Protein AF-A0A7S2RKS2-F1 (afdb_monomer_lite)

Secondary structure (DSSP, 8-state):
-PPPPPPPPGGGEEEEETTEEPPGGGTTS-HHHHHHH---TTS-EEEEETT----PPPPPSB-TTT-SBPHHHHHHHHHHHHHH-EEETTEEEEEEEHHHHHHHHHHHH-S---TTSHHHHHHHHHH-TT-SSEE-HHHHHHHHHHHHHH-HHHHHHHHHHTTB-TTS-BHHHHHHHHHHHHHHHHHHHHS-GGGG-

Sequence (197 aa):
MLAAPKRVPPQQVRLVRADKVLGERYNSSTLADVRRAFPQPEEPIWYASLITRTPRKIATILDPETGKLVERAREIFSSWFRCFAVSQPDKVGLFLTRQGAADFIDSCLGDGCLPEDGRVTRYFLDFDDDQDGLLTEENFLELYRRTMTLNPTTVWSNLSAHGYGSDLRSLQDDLDEVMERARDEAHRQALPRWIFT

Radius of gyration: 23.25 Å; chains: 1; bounding box: 60×46×62 Å

pLDDT: mean 80.74, std 18.11, range [34.0, 97.88]

InterPro domains:
  IPR002048 EF-hand domain [PS50222] (115-150)

Organism: NCBI:txid1034831

Structure (mmCIF, N/CA/C/O backbone):
data_AF-A0A7S2RKS2-F1
#
_entry.id   AF-A0A7S2RKS2-F1
#
loop_
_atom_site.group_PDB
_atom_site.id
_atom_site.type_symbol
_atom_site.label_atom_id
_atom_site.label_alt_id
_atom_site.label_comp_id
_atom_site.label_asym_id
_atom_site.label_entity_id
_atom_site.label_seq_id
_atom_site.pdbx_PDB_ins_code
_atom_site.Cartn_x
_atom_site.Cartn_y
_atom_site.Cartn_z
_atom_site.occupancy
_atom_site.B_iso_or_equiv
_atom_site.auth_seq_id
_atom_site.auth_comp_id
_atom_site.auth_asym_id
_atom_site.auth_atom_id
_atom_site.pdbx_PDB_model_num
ATOM 1 N N . MET A 1 1 ? 19.857 -26.349 -32.701 1.00 35.56 1 MET A N 1
ATOM 2 C CA . MET A 1 1 ? 18.674 -25.622 -33.212 1.00 35.56 1 MET A CA 1
ATOM 3 C C . MET A 1 1 ? 18.594 -24.292 -32.480 1.00 35.56 1 MET A C 1
ATOM 5 O O . MET A 1 1 ? 18.414 -24.306 -31.272 1.00 35.56 1 MET A O 1
ATOM 9 N N . LEU A 1 2 ? 18.819 -23.168 -33.166 1.00 34.91 2 LEU A N 1
ATOM 10 C CA . LEU A 1 2 ? 18.670 -21.834 -32.572 1.00 34.91 2 LEU A CA 1
ATOM 11 C C . LEU A 1 2 ? 17.172 -21.517 -32.466 1.00 34.91 2 LEU A C 1
ATOM 13 O O . LEU A 1 2 ? 16.446 -21.663 -33.448 1.00 34.91 2 LEU A O 1
ATOM 17 N N . ALA A 1 3 ? 16.705 -21.147 -31.273 1.00 34.00 3 ALA A N 1
ATOM 18 C CA . ALA A 1 3 ? 15.316 -20.761 -31.055 1.00 34.00 3 ALA A CA 1
ATOM 19 C C . ALA A 1 3 ? 14.960 -19.547 -31.928 1.00 34.00 3 ALA A C 1
ATOM 21 O O . ALA A 1 3 ? 15.747 -18.606 -32.039 1.00 34.00 3 ALA A O 1
ATOM 22 N N . ALA A 1 4 ? 13.779 -19.568 -32.548 1.00 34.03 4 ALA A N 1
ATOM 23 C CA . ALA A 1 4 ? 13.296 -18.443 -33.339 1.00 34.03 4 ALA A CA 1
ATOM 24 C C . ALA A 1 4 ? 13.214 -17.170 -32.468 1.00 34.03 4 ALA A C 1
ATOM 26 O O . ALA A 1 4 ? 12.783 -17.256 -31.311 1.00 34.03 4 ALA A O 1
ATOM 27 N N . PRO A 1 5 ? 13.599 -15.991 -32.990 1.00 41.03 5 PRO A N 1
ATOM 28 C CA . PRO A 1 5 ? 13.523 -14.749 -32.232 1.00 41.03 5 PRO A CA 1
ATOM 29 C C . PRO A 1 5 ? 12.064 -14.462 -31.859 1.00 41.03 5 PRO A C 1
ATOM 31 O O . PRO A 1 5 ? 11.188 -14.389 -32.725 1.00 41.03 5 PRO A O 1
ATOM 34 N N . LYS A 1 6 ? 11.792 -14.318 -30.556 1.00 46.75 6 LYS A N 1
ATOM 35 C CA . LYS A 1 6 ? 10.468 -13.934 -30.049 1.00 46.75 6 LYS A CA 1
ATOM 36 C C . LYS A 1 6 ? 10.094 -12.573 -30.636 1.00 46.75 6 LYS A C 1
ATOM 38 O O . LYS A 1 6 ? 10.780 -11.584 -30.394 1.00 46.75 6 LYS A O 1
ATOM 43 N N . ARG A 1 7 ? 9.001 -12.519 -31.402 1.00 49.09 7 ARG A N 1
ATOM 44 C CA . ARG A 1 7 ? 8.421 -11.252 -31.862 1.00 49.09 7 ARG A CA 1
ATOM 45 C C . ARG A 1 7 ? 7.865 -10.503 -30.654 1.00 49.09 7 ARG A C 1
ATOM 47 O O . ARG A 1 7 ? 6.993 -11.026 -29.966 1.00 49.09 7 ARG A O 1
ATOM 54 N N . VAL A 1 8 ? 8.370 -9.298 -30.417 1.00 50.56 8 VAL A N 1
ATOM 55 C CA . VAL A 1 8 ? 7.861 -8.393 -29.383 1.00 50.56 8 VAL A CA 1
ATOM 56 C C . VAL A 1 8 ? 6.757 -7.525 -30.005 1.00 50.56 8 VAL A C 1
ATOM 58 O O . VAL A 1 8 ? 7.001 -6.910 -31.047 1.00 50.56 8 VAL A O 1
ATOM 61 N N . PRO A 1 9 ? 5.542 -7.491 -29.430 1.00 53.44 9 PRO A N 1
ATOM 62 C CA . PRO A 1 9 ? 4.475 -6.585 -29.839 1.00 53.44 9 PRO A CA 1
ATOM 63 C C . PRO A 1 9 ? 4.946 -5.120 -29.924 1.00 53.44 9 PRO A C 1
ATOM 65 O O . PRO A 1 9 ? 5.636 -4.655 -29.016 1.00 53.44 9 PRO A O 1
ATOM 68 N N . PRO A 1 10 ? 4.548 -4.350 -30.955 1.00 53.88 10 PRO A N 1
ATOM 69 C CA . PRO A 1 10 ? 5.003 -2.968 -31.142 1.00 53.88 10 PRO A CA 1
ATOM 70 C C . PRO A 1 10 ? 4.692 -2.039 -29.961 1.00 53.88 10 PRO A C 1
ATOM 72 O O . PRO A 1 10 ? 5.465 -1.131 -29.673 1.00 53.88 10 PRO A O 1
ATOM 75 N N . GLN A 1 11 ? 3.598 -2.287 -29.229 1.00 54.38 11 GLN A N 1
ATOM 76 C CA . GLN A 1 11 ? 3.240 -1.498 -28.043 1.00 54.38 11 GLN A CA 1
ATOM 77 C C . GLN A 1 11 ? 4.231 -1.680 -26.879 1.00 54.38 11 GLN A C 1
ATOM 79 O O . GLN A 1 11 ? 4.244 -0.865 -25.958 1.00 54.38 11 GLN A O 1
ATOM 84 N N . GLN A 1 12 ? 5.058 -2.729 -26.920 1.00 57.19 12 GLN A N 1
ATOM 85 C CA . GLN A 1 12 ? 5.984 -3.139 -25.859 1.00 57.19 12 GLN A CA 1
ATOM 86 C C . GLN A 1 12 ? 7.436 -2.730 -26.137 1.00 57.19 12 GLN A C 1
ATOM 88 O O . GLN A 1 12 ? 8.339 -3.076 -25.374 1.00 57.19 12 GLN A O 1
ATOM 93 N N . VAL A 1 13 ? 7.666 -1.979 -27.213 1.00 60.59 13 VAL A N 1
ATOM 94 C CA . VAL A 1 13 ? 8.965 -1.397 -27.547 1.00 60.59 13 VAL A CA 1
ATOM 95 C C . VAL A 1 13 ? 8.913 0.097 -27.230 1.00 60.59 13 VAL A C 1
ATOM 97 O O . VAL A 1 13 ? 7.938 0.779 -27.559 1.00 60.59 13 VAL A O 1
ATOM 100 N N . ARG A 1 14 ? 9.947 0.618 -26.567 1.00 66.56 14 ARG A N 1
ATOM 101 C CA . ARG A 1 14 ? 10.212 2.060 -26.511 1.00 66.56 14 ARG A CA 1
ATOM 102 C C . ARG A 1 14 ? 11.627 2.329 -26.984 1.00 66.56 14 ARG A C 1
ATOM 104 O O . ARG A 1 14 ? 12.540 1.528 -26.785 1.00 66.56 14 ARG A O 1
ATOM 111 N N . LEU A 1 15 ? 11.795 3.474 -27.628 1.00 67.62 15 LEU A N 1
ATOM 112 C CA . LEU A 1 15 ? 13.113 3.978 -27.972 1.00 67.62 15 LEU A CA 1
ATOM 113 C C . LEU A 1 15 ? 13.703 4.687 -26.754 1.00 67.62 15 LEU A C 1
ATOM 115 O O . LEU A 1 15 ? 13.021 5.477 -26.103 1.00 67.62 15 LEU A O 1
ATOM 119 N N . VAL A 1 16 ? 14.965 4.402 -26.459 1.00 65.44 16 VAL A N 1
ATOM 120 C CA . VAL A 1 16 ? 15.705 5.003 -25.347 1.00 65.44 16 VAL A CA 1
ATOM 121 C C . VAL A 1 16 ? 16.941 5.685 -25.916 1.00 65.44 16 VAL A C 1
ATOM 123 O O . VAL A 1 16 ? 17.633 5.136 -26.778 1.00 65.44 16 VAL A O 1
ATOM 126 N N . ARG A 1 17 ? 17.209 6.903 -25.447 1.00 67.62 17 ARG A N 1
ATOM 127 C CA . ARG A 1 17 ? 18.411 7.665 -25.788 1.00 67.62 17 ARG A CA 1
ATOM 128 C C . ARG A 1 17 ? 19.066 8.140 -24.499 1.00 67.62 17 ARG A C 1
ATOM 130 O O . ARG A 1 17 ? 18.399 8.801 -23.708 1.00 67.62 17 ARG A O 1
ATOM 137 N N . ALA A 1 18 ? 20.351 7.827 -24.330 1.00 67.62 18 ALA A N 1
ATOM 138 C CA . ALA A 1 18 ? 21.119 8.105 -23.116 1.00 67.62 18 ALA A CA 1
ATOM 139 C C . ALA A 1 18 ? 20.381 7.627 -21.847 1.00 67.62 18 ALA A C 1
ATOM 141 O O . ALA A 1 18 ? 20.341 6.430 -21.572 1.00 67.62 18 ALA A O 1
ATOM 142 N N . ASP A 1 19 ? 19.764 8.550 -21.113 1.00 59.34 19 ASP A N 1
ATOM 143 C CA . ASP A 1 19 ? 19.035 8.351 -19.862 1.00 59.34 19 ASP A CA 1
ATOM 144 C C . ASP A 1 19 ? 17.512 8.575 -19.985 1.00 59.34 19 ASP A C 1
ATOM 146 O O . ASP A 1 19 ? 16.799 8.546 -18.983 1.00 59.34 19 ASP A O 1
ATOM 150 N N . LYS A 1 20 ? 16.990 8.805 -21.197 1.00 62.94 20 LYS A N 1
ATOM 151 C CA . LYS A 1 20 ? 15.591 9.195 -21.421 1.00 62.94 20 LYS A CA 1
ATOM 152 C C . LYS A 1 20 ? 14.848 8.232 -22.333 1.00 62.94 20 LYS A C 1
ATOM 154 O O . LYS A 1 20 ? 15.260 7.946 -23.460 1.00 62.94 20 LYS A O 1
ATOM 159 N N . VAL A 1 21 ? 13.675 7.809 -21.867 1.00 67.94 21 VAL A N 1
ATOM 160 C CA . VAL A 1 21 ? 12.670 7.151 -22.705 1.00 67.94 21 VAL A CA 1
ATOM 161 C C . VAL A 1 21 ? 12.064 8.190 -23.641 1.00 67.94 21 VAL A C 1
ATOM 163 O O . VAL A 1 21 ? 11.571 9.234 -23.211 1.00 67.94 21 VAL A O 1
ATOM 166 N N . LEU A 1 22 ? 12.099 7.915 -24.941 1.00 69.94 22 LEU A N 1
ATOM 167 C CA . LEU A 1 22 ? 11.484 8.774 -25.942 1.00 69.94 22 LEU A CA 1
ATOM 168 C C . LEU A 1 22 ? 9.964 8.558 -25.955 1.00 69.94 22 LEU A C 1
ATOM 170 O O . LEU A 1 22 ? 9.474 7.435 -25.833 1.00 69.94 22 LEU A O 1
ATOM 174 N N . GLY A 1 23 ? 9.210 9.650 -26.113 1.00 64.75 23 GLY A N 1
ATOM 175 C CA . GLY A 1 23 ? 7.744 9.618 -26.113 1.00 64.75 23 GLY A CA 1
ATOM 176 C C . GLY A 1 23 ? 7.142 8.772 -27.243 1.00 64.75 23 GLY A C 1
ATOM 177 O O . GLY A 1 23 ? 7.772 8.538 -28.275 1.00 64.75 23 GLY A O 1
ATOM 178 N N . GLU A 1 24 ? 5.882 8.360 -27.082 1.00 65.62 24 GLU A N 1
ATOM 179 C CA . GLU A 1 24 ? 5.232 7.363 -27.952 1.00 65.62 24 GLU A CA 1
ATOM 180 C C . GLU A 1 24 ? 5.196 7.721 -29.440 1.00 65.62 24 GLU A C 1
ATOM 182 O O . GLU A 1 24 ? 5.258 6.827 -30.284 1.00 65.62 24 GLU A O 1
ATOM 187 N N . ARG A 1 25 ? 5.188 9.019 -29.774 1.00 69.44 25 ARG A N 1
ATOM 188 C CA . ARG A 1 25 ? 5.256 9.522 -31.159 1.00 69.44 25 ARG A CA 1
ATOM 189 C C . ARG A 1 25 ? 6.457 8.986 -31.950 1.00 69.44 25 ARG A C 1
ATOM 191 O O . ARG A 1 25 ? 6.422 8.947 -33.176 1.00 69.44 25 ARG A O 1
ATOM 198 N N . TYR A 1 26 ? 7.518 8.576 -31.255 1.00 66.81 26 TYR A N 1
ATOM 199 C CA . TYR A 1 26 ? 8.725 8.040 -31.875 1.00 66.81 26 TYR A CA 1
ATOM 200 C C . TYR A 1 26 ? 8.655 6.525 -32.122 1.00 66.81 26 TYR A C 1
ATOM 202 O O . TYR A 1 26 ? 9.428 6.026 -32.932 1.00 66.81 26 TYR A O 1
ATOM 210 N N . ASN A 1 27 ? 7.707 5.794 -31.522 1.00 64.00 27 ASN A N 1
ATOM 211 C CA . ASN A 1 27 ? 7.567 4.342 -31.718 1.00 64.00 27 ASN A CA 1
ATOM 212 C C . ASN A 1 27 ? 7.082 3.970 -33.129 1.00 64.00 27 ASN A C 1
ATOM 214 O O . ASN A 1 27 ? 7.348 2.870 -33.604 1.00 64.00 27 ASN A O 1
ATOM 218 N N . SER A 1 28 ? 6.369 4.880 -33.797 1.00 65.44 28 SER A N 1
ATOM 219 C CA . SER A 1 28 ? 5.922 4.746 -35.190 1.00 65.44 28 SER A CA 1
ATOM 220 C C . SER A 1 28 ? 6.858 5.425 -36.195 1.00 65.44 28 SER A C 1
ATOM 222 O O . SER A 1 28 ? 6.574 5.428 -37.390 1.00 65.44 28 SER A O 1
ATOM 224 N N . SER A 1 29 ? 7.938 6.052 -35.723 1.00 68.75 29 SER A N 1
ATOM 225 C CA . SER A 1 29 ? 8.891 6.780 -36.564 1.00 68.75 29 SER A CA 1
ATOM 226 C C . SER A 1 29 ? 10.016 5.857 -37.032 1.00 68.75 29 SER A C 1
ATOM 228 O O . SER A 1 29 ? 10.423 4.943 -36.313 1.00 68.75 29 SER A O 1
ATOM 230 N N . THR A 1 30 ? 10.567 6.095 -38.225 1.00 73.06 30 THR A N 1
ATOM 231 C CA . THR A 1 30 ? 11.758 5.349 -38.657 1.00 73.06 30 THR A CA 1
ATOM 232 C C . THR A 1 30 ? 12.984 5.786 -37.848 1.00 73.06 30 THR A C 1
ATOM 234 O O . THR A 1 30 ? 13.058 6.929 -37.394 1.00 73.06 30 THR A O 1
ATOM 237 N N . LEU A 1 31 ? 14.007 4.929 -37.713 1.00 63.78 31 LEU A N 1
ATOM 238 C CA . LEU A 1 31 ? 15.274 5.319 -37.065 1.00 63.78 31 LEU A CA 1
ATOM 239 C C . LEU A 1 31 ? 15.909 6.559 -37.717 1.00 63.78 31 LEU A C 1
ATOM 241 O O . LEU A 1 31 ? 16.570 7.338 -37.036 1.00 63.78 31 LEU A O 1
ATOM 245 N N . ALA A 1 32 ? 15.698 6.760 -39.020 1.00 66.19 32 ALA A N 1
ATOM 246 C CA . ALA A 1 32 ? 16.166 7.945 -39.729 1.00 66.19 32 ALA A CA 1
ATOM 247 C C . ALA A 1 32 ? 15.428 9.217 -39.282 1.00 66.19 32 ALA A C 1
ATOM 249 O O . ALA A 1 32 ? 16.065 10.254 -39.116 1.00 66.19 32 ALA A O 1
ATOM 250 N N . ASP A 1 33 ? 14.115 9.144 -39.047 1.00 72.88 33 ASP A N 1
ATOM 251 C CA . ASP A 1 33 ? 13.315 10.273 -38.552 1.00 72.88 33 ASP A CA 1
ATOM 252 C C . ASP A 1 33 ? 13.652 10.603 -37.096 1.00 72.88 33 ASP A C 1
ATOM 254 O O . ASP A 1 33 ? 13.792 11.772 -36.737 1.00 72.88 33 ASP A O 1
ATOM 258 N N . VAL A 1 34 ? 13.868 9.573 -36.274 1.00 67.25 34 VAL A N 1
ATOM 259 C CA . VAL A 1 34 ? 14.307 9.732 -34.882 1.00 67.25 34 VAL A CA 1
ATOM 260 C C . VAL A 1 34 ? 15.694 10.386 -34.839 1.00 67.25 34 VAL A C 1
ATOM 262 O O . VAL A 1 34 ? 15.881 11.360 -34.118 1.00 67.25 34 VAL A O 1
ATOM 265 N N . ARG A 1 35 ? 16.650 9.944 -35.671 1.00 69.38 35 ARG A N 1
ATOM 266 C CA . ARG A 1 35 ? 17.975 10.586 -35.798 1.00 69.38 35 ARG A CA 1
ATOM 267 C C . ARG A 1 35 ? 17.891 12.023 -36.317 1.00 69.38 35 ARG A C 1
ATOM 269 O O . ARG A 1 35 ? 18.648 12.872 -35.865 1.00 69.38 35 ARG A O 1
ATOM 276 N N . ARG A 1 36 ? 16.952 12.328 -37.220 1.00 74.25 36 ARG A N 1
ATOM 277 C CA . ARG A 1 36 ? 16.710 13.704 -37.697 1.00 74.25 36 ARG A CA 1
ATOM 278 C C . ARG A 1 36 ? 16.194 14.620 -36.586 1.00 74.25 36 ARG A C 1
ATOM 280 O O . ARG A 1 36 ? 16.589 15.778 -36.529 1.00 74.25 36 ARG A O 1
ATOM 287 N N . ALA A 1 37 ? 15.343 14.102 -35.700 1.00 71.12 37 ALA A N 1
ATOM 288 C CA . ALA A 1 37 ? 14.841 14.837 -34.539 1.00 71.12 37 ALA A CA 1
ATOM 289 C C . ALA A 1 37 ? 15.908 15.046 -33.445 1.00 71.12 37 ALA A C 1
ATOM 291 O O . ALA A 1 37 ? 15.752 15.918 -32.592 1.00 71.12 37 ALA A O 1
ATOM 292 N N . PHE A 1 38 ? 16.989 14.261 -33.478 1.00 70.00 38 PHE A N 1
ATOM 293 C CA . PHE A 1 38 ? 18.055 14.243 -32.480 1.00 70.00 38 PHE A CA 1
ATOM 294 C C . PHE A 1 38 ? 19.439 14.272 -33.158 1.00 70.00 38 PHE A C 1
ATOM 296 O O . PHE A 1 38 ? 20.129 13.256 -33.189 1.00 70.00 38 PHE A O 1
ATOM 303 N N . PRO A 1 39 ? 19.867 15.427 -33.700 1.00 59.94 39 PRO A N 1
ATOM 304 C CA . PRO A 1 39 ? 21.027 15.525 -34.590 1.00 59.94 39 PRO A CA 1
ATOM 305 C C . PRO A 1 39 ? 22.396 15.401 -33.903 1.00 59.94 39 PRO A C 1
ATOM 307 O O . PRO A 1 39 ? 23.407 15.519 -34.585 1.00 59.94 39 PRO A O 1
ATOM 310 N N . GLN A 1 40 ? 22.459 15.187 -32.583 1.00 62.22 40 GLN A N 1
ATOM 311 C CA . GLN A 1 40 ? 23.732 14.970 -31.892 1.00 62.22 40 GLN A CA 1
ATOM 312 C C . GLN A 1 40 ? 24.207 13.525 -32.135 1.00 62.22 40 GLN A C 1
ATOM 314 O O . GLN A 1 40 ? 23.566 12.592 -31.654 1.00 62.22 40 GLN A O 1
ATOM 319 N N . PRO A 1 41 ? 25.297 13.323 -32.896 1.00 54.78 41 PRO A N 1
ATOM 320 C CA . PRO A 1 41 ? 25.658 12.020 -33.457 1.00 54.78 41 PRO A CA 1
ATOM 321 C C . PRO A 1 41 ? 26.348 11.074 -32.466 1.00 54.78 41 PRO A C 1
ATOM 323 O O . PRO A 1 41 ? 26.535 9.904 -32.791 1.00 54.78 41 PRO A O 1
ATOM 326 N N . GLU A 1 42 ? 26.736 11.557 -31.285 1.00 58.06 42 GLU A N 1
ATOM 327 C CA . GLU A 1 42 ? 27.601 10.804 -30.366 1.00 58.06 42 GLU A CA 1
ATOM 328 C C . GLU A 1 42 ? 26.841 9.956 -29.342 1.00 58.06 42 GLU A C 1
ATOM 330 O O . GLU A 1 42 ? 27.428 9.087 -28.704 1.00 58.06 42 GLU A O 1
ATOM 335 N N . GLU A 1 43 ? 25.525 10.143 -29.213 1.00 60.06 43 GLU A N 1
ATOM 336 C CA . GLU A 1 43 ? 24.716 9.342 -28.297 1.00 60.06 43 GLU A CA 1
ATOM 337 C C . GLU A 1 43 ? 24.001 8.209 -29.046 1.00 60.06 43 GLU A C 1
ATOM 339 O O . GLU A 1 43 ? 23.106 8.468 -29.860 1.00 60.06 43 GLU A O 1
ATOM 344 N N . PRO A 1 44 ? 24.350 6.939 -28.784 1.00 63.00 44 PRO A N 1
ATOM 345 C CA . PRO A 1 44 ? 23.681 5.818 -29.422 1.00 63.00 44 PRO A CA 1
ATOM 346 C C . PRO A 1 44 ? 22.196 5.762 -29.023 1.00 63.00 44 PRO A C 1
ATOM 348 O O . PRO A 1 44 ? 21.829 5.917 -27.856 1.00 63.00 44 PRO A O 1
ATOM 351 N N . ILE A 1 45 ? 21.331 5.535 -30.017 1.00 62.09 45 ILE A N 1
ATOM 352 C CA . ILE A 1 45 ? 19.894 5.300 -29.827 1.00 62.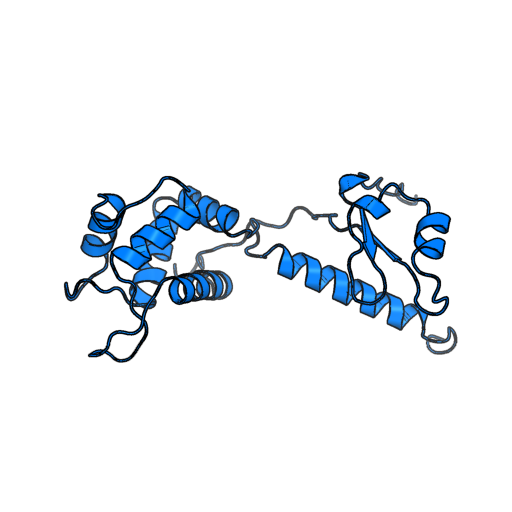09 45 ILE A CA 1
ATOM 353 C C . ILE A 1 45 ? 19.674 3.791 -29.759 1.00 62.09 45 ILE A C 1
ATOM 355 O O . ILE A 1 45 ? 19.992 3.080 -30.717 1.00 62.09 45 ILE A O 1
ATOM 359 N N . TRP A 1 46 ? 19.091 3.318 -28.661 1.00 63.00 46 TRP A N 1
ATOM 360 C CA . TRP A 1 46 ? 18.817 1.903 -28.422 1.00 63.00 46 TRP A CA 1
ATOM 361 C C . TRP A 1 46 ? 17.309 1.645 -28.452 1.00 63.00 46 TRP A C 1
ATOM 363 O O . TRP A 1 46 ? 16.500 2.501 -28.086 1.00 63.00 46 TRP A O 1
ATOM 373 N N . TYR A 1 47 ? 16.912 0.448 -28.881 1.00 55.53 47 TYR A N 1
ATOM 374 C CA . TYR A 1 47 ? 15.558 -0.042 -28.646 1.00 55.53 47 TYR A CA 1
ATOM 375 C C . TYR A 1 47 ? 15.556 -0.812 -27.325 1.00 55.53 47 TYR A C 1
ATOM 377 O O . TYR A 1 47 ? 16.317 -1.763 -27.153 1.00 55.53 47 TYR A O 1
ATOM 385 N N . ALA A 1 48 ? 14.697 -0.418 -26.391 1.00 51.91 48 ALA A N 1
ATOM 386 C CA . ALA A 1 48 ? 14.426 -1.208 -25.203 1.00 51.91 48 ALA A CA 1
ATOM 387 C C . ALA A 1 48 ? 13.074 -1.903 -25.390 1.00 51.91 48 ALA A C 1
ATOM 389 O O . ALA A 1 48 ? 12.042 -1.267 -25.622 1.00 51.91 48 ALA A O 1
ATOM 390 N N . SER A 1 49 ? 13.069 -3.233 -25.302 1.00 51.31 49 SER A N 1
ATOM 391 C CA . SER A 1 49 ? 11.828 -3.977 -25.093 1.00 51.31 49 SER A CA 1
ATOM 392 C C . SER A 1 49 ? 11.410 -3.743 -23.645 1.00 51.31 49 SER A C 1
ATOM 394 O O . SER A 1 49 ? 11.961 -4.377 -22.749 1.00 51.31 49 SER A O 1
ATOM 396 N N . LEU A 1 50 ? 10.463 -2.834 -23.407 1.00 53.38 50 LEU A N 1
ATOM 397 C CA . LEU A 1 50 ? 10.028 -2.492 -22.050 1.00 53.38 50 LEU A CA 1
ATOM 398 C C . LEU A 1 50 ? 9.363 -3.667 -21.332 1.00 53.38 50 LEU A C 1
ATOM 400 O O . LEU A 1 50 ? 9.317 -3.688 -20.109 1.00 53.38 50 LEU A O 1
ATOM 404 N N . ILE A 1 51 ? 8.799 -4.630 -22.064 1.00 49.59 51 ILE A N 1
ATOM 405 C CA . ILE A 1 51 ? 7.942 -5.643 -21.450 1.00 49.59 51 ILE A CA 1
ATOM 406 C C . ILE A 1 51 ? 8.138 -6.989 -22.143 1.00 49.59 51 ILE A C 1
ATOM 408 O O . ILE A 1 51 ? 7.260 -7.492 -22.830 1.00 49.59 51 ILE A O 1
ATOM 412 N N . THR A 1 52 ? 9.263 -7.653 -21.888 1.00 44.84 52 THR A N 1
ATOM 413 C CA . THR A 1 52 ? 9.149 -9.095 -21.645 1.00 44.84 52 THR A CA 1
ATOM 414 C C . THR A 1 52 ? 8.989 -9.248 -20.146 1.00 44.84 52 THR A C 1
ATOM 416 O O . THR A 1 52 ? 9.958 -9.533 -19.445 1.00 44.84 52 THR A O 1
ATOM 419 N N . ARG A 1 53 ? 7.772 -9.021 -19.633 1.00 51.62 53 ARG A N 1
ATOM 420 C CA . ARG A 1 53 ? 7.410 -9.578 -18.331 1.00 51.62 53 ARG A CA 1
ATOM 421 C C . ARG A 1 53 ? 7.524 -11.085 -18.506 1.00 51.62 53 ARG A C 1
ATOM 423 O O . ARG A 1 53 ? 6.608 -11.738 -19.000 1.00 51.62 53 ARG A O 1
ATOM 430 N N . THR A 1 54 ? 8.683 -11.649 -18.171 1.00 57.28 54 THR A N 1
ATOM 431 C CA . THR A 1 54 ? 8.711 -13.029 -17.704 1.00 57.28 54 THR A CA 1
ATOM 432 C C . THR A 1 54 ? 7.584 -13.131 -16.682 1.00 57.28 54 THR A C 1
ATOM 434 O O . THR A 1 54 ? 7.462 -12.210 -15.874 1.00 57.28 54 THR A O 1
ATOM 437 N N . PRO A 1 55 ? 6.716 -14.153 -16.741 1.00 58.09 55 PRO A N 1
ATOM 438 C CA . PRO A 1 55 ? 5.681 -14.328 -15.734 1.00 58.09 55 PRO A CA 1
ATOM 439 C C . PRO A 1 55 ? 6.360 -14.289 -14.365 1.00 58.09 55 PRO A C 1
ATOM 441 O O . PRO A 1 55 ? 7.139 -15.185 -14.033 1.00 58.09 55 PRO A O 1
ATOM 444 N N . ARG A 1 56 ? 6.181 -13.189 -13.630 1.00 67.62 56 ARG A N 1
ATOM 445 C CA . ARG A 1 56 ? 6.819 -13.018 -12.331 1.00 67.62 56 ARG A CA 1
ATOM 446 C C . ARG A 1 56 ? 5.954 -13.744 -11.321 1.00 67.62 56 ARG A C 1
ATOM 448 O O . ARG A 1 56 ? 4.726 -13.697 -11.387 1.00 67.62 56 ARG A O 1
ATOM 455 N N . LYS A 1 57 ? 6.612 -14.474 -10.424 1.00 79.88 57 LYS A N 1
ATOM 456 C CA . LYS A 1 57 ? 5.932 -15.155 -9.327 1.00 79.88 57 LYS A CA 1
ATOM 457 C C . LYS A 1 57 ? 5.176 -14.098 -8.521 1.00 79.88 57 LYS A C 1
ATOM 459 O O . LYS A 1 57 ? 5.739 -13.044 -8.236 1.00 79.88 57 LYS A O 1
ATOM 464 N N . ILE A 1 58 ? 3.922 -14.385 -8.177 1.00 83.94 58 ILE A N 1
ATOM 465 C CA . ILE A 1 58 ? 3.158 -13.537 -7.261 1.00 83.94 58 ILE A CA 1
ATOM 466 C C . ILE A 1 58 ? 3.946 -13.471 -5.951 1.00 83.94 58 ILE A C 1
ATOM 468 O O . ILE A 1 58 ? 4.285 -14.510 -5.375 1.00 83.94 58 ILE A O 1
ATOM 472 N N . ALA A 1 59 ? 4.299 -12.261 -5.534 1.00 88.44 59 ALA A N 1
ATOM 473 C CA . ALA A 1 59 ? 5.041 -12.028 -4.312 1.00 88.44 59 ALA A CA 1
ATOM 474 C C . ALA A 1 59 ? 4.168 -12.355 -3.096 1.00 88.44 59 ALA A C 1
ATOM 476 O O . ALA A 1 59 ? 2.960 -12.123 -3.076 1.00 88.44 59 ALA A O 1
ATOM 477 N N . THR A 1 60 ? 4.793 -12.903 -2.062 1.00 92.81 60 THR A N 1
ATOM 478 C CA . THR A 1 60 ? 4.154 -13.119 -0.766 1.00 92.81 60 THR A CA 1
ATOM 479 C C . THR A 1 60 ? 4.144 -11.802 0.004 1.00 92.81 60 THR A C 1
ATOM 481 O O . THR A 1 60 ? 5.208 -11.254 0.269 1.00 92.81 60 THR A O 1
ATOM 484 N N . ILE A 1 61 ? 2.961 -11.295 0.362 1.00 94.94 61 ILE A N 1
ATOM 485 C CA . ILE A 1 61 ? 2.810 -10.079 1.187 1.00 94.94 61 ILE A CA 1
ATOM 486 C C . ILE A 1 61 ? 3.049 -10.386 2.667 1.00 94.94 61 ILE A C 1
ATOM 488 O O . ILE A 1 61 ? 3.618 -9.570 3.390 1.00 94.94 61 ILE A O 1
ATOM 492 N N . LEU A 1 62 ? 2.622 -11.570 3.108 1.00 96.62 62 LEU A N 1
ATOM 493 C CA . LEU A 1 62 ? 2.878 -12.077 4.447 1.00 96.62 62 LEU A CA 1
ATOM 494 C C . LEU A 1 62 ? 3.979 -13.126 4.394 1.00 96.62 62 LEU A C 1
ATOM 496 O O . LEU A 1 62 ? 3.979 -13.996 3.521 1.00 96.62 62 LEU A O 1
ATOM 500 N N . ASP A 1 63 ? 4.893 -13.035 5.345 1.00 94.94 63 ASP A N 1
ATOM 501 C CA . ASP A 1 63 ? 5.832 -14.094 5.659 1.00 94.94 63 ASP A CA 1
ATOM 502 C C . ASP A 1 63 ? 5.036 -15.325 6.144 1.00 94.94 63 ASP A C 1
ATOM 504 O O . ASP A 1 63 ? 4.260 -15.209 7.100 1.00 94.94 63 ASP A O 1
ATOM 508 N N . PRO A 1 64 ? 5.176 -16.490 5.486 1.00 92.88 64 PRO A N 1
ATOM 509 C CA . PRO A 1 64 ? 4.415 -17.687 5.828 1.00 92.88 64 PRO A CA 1
ATOM 510 C C . PRO A 1 64 ? 4.764 -18.263 7.207 1.00 92.88 64 PRO A C 1
ATOM 512 O O . PRO A 1 64 ? 3.934 -18.964 7.781 1.00 92.88 64 PRO A O 1
ATOM 515 N N . GLU A 1 65 ? 5.956 -17.991 7.740 1.00 94.56 65 GLU A N 1
ATOM 516 C CA . GLU A 1 65 ? 6.392 -18.502 9.043 1.00 94.56 65 GLU A CA 1
ATOM 517 C C . GLU A 1 65 ? 5.910 -17.601 10.178 1.00 94.56 65 GLU A C 1
ATOM 519 O O . GLU A 1 65 ? 5.412 -18.079 11.198 1.00 94.56 65 GLU A O 1
ATOM 524 N N . THR A 1 66 ? 6.043 -16.285 10.002 1.00 94.94 66 THR A N 1
ATOM 525 C CA . THR A 1 66 ? 5.762 -15.318 11.072 1.00 94.94 66 THR A CA 1
ATOM 526 C C . THR A 1 66 ? 4.373 -14.690 10.986 1.00 94.94 66 THR A C 1
ATOM 528 O O . THR A 1 66 ? 3.910 -14.093 11.960 1.00 94.94 66 THR A O 1
ATOM 531 N N . GLY A 1 67 ? 3.705 -14.775 9.832 1.00 94.25 67 GLY A N 1
ATOM 532 C CA . GLY A 1 67 ? 2.431 -14.100 9.567 1.00 94.25 67 GLY A CA 1
ATOM 533 C C . GLY A 1 67 ? 2.530 -12.568 9.558 1.00 94.25 67 GLY A C 1
ATOM 534 O O . GLY A 1 67 ? 1.504 -11.883 9.621 1.00 94.25 67 GLY A O 1
ATOM 535 N N . LYS A 1 68 ? 3.752 -12.020 9.525 1.00 95.62 68 LYS A N 1
ATOM 536 C CA . LYS A 1 68 ? 4.032 -10.580 9.469 1.00 95.62 68 LYS A CA 1
ATOM 537 C C . LYS A 1 68 ? 4.153 -10.117 8.022 1.00 95.62 68 LYS A C 1
ATOM 539 O O . LYS A 1 68 ? 4.420 -10.914 7.129 1.00 95.62 68 LYS A O 1
ATOM 544 N N . LEU A 1 69 ? 3.984 -8.817 7.791 1.00 96.62 69 LEU A N 1
ATOM 545 C CA . LEU A 1 69 ? 4.279 -8.212 6.492 1.00 96.62 69 LEU A CA 1
ATOM 546 C C . LEU A 1 69 ? 5.753 -8.419 6.133 1.00 96.62 69 LEU A C 1
ATOM 548 O O . LEU A 1 69 ? 6.626 -8.140 6.959 1.00 96.62 69 LEU A O 1
ATOM 552 N N . VAL A 1 70 ? 6.016 -8.864 4.903 1.00 96.88 70 VAL A N 1
ATOM 553 C CA . VAL A 1 70 ? 7.377 -8.873 4.353 1.00 96.88 70 VAL A CA 1
ATOM 554 C C . VAL A 1 70 ? 7.891 -7.441 4.214 1.00 96.88 70 VAL A C 1
ATOM 556 O O . VAL A 1 70 ? 7.103 -6.513 4.016 1.00 96.88 70 VAL A O 1
ATOM 559 N N . GLU A 1 71 ? 9.211 -7.264 4.263 1.00 96.25 71 GLU A N 1
ATOM 560 C CA . GLU A 1 71 ? 9.838 -5.935 4.297 1.00 96.25 71 GLU A CA 1
ATOM 561 C C . GLU A 1 71 ? 9.375 -5.035 3.146 1.00 96.25 71 GLU A C 1
ATOM 563 O O . GLU A 1 71 ? 8.925 -3.917 3.370 1.00 96.25 71 GLU A O 1
ATOM 568 N N . ARG A 1 72 ? 9.341 -5.562 1.916 1.00 94.94 72 ARG A N 1
ATOM 569 C CA . ARG A 1 72 ? 8.898 -4.784 0.753 1.00 94.94 72 ARG A CA 1
ATOM 570 C C . ARG A 1 72 ? 7.446 -4.311 0.862 1.00 94.94 72 ARG A C 1
ATOM 572 O O . ARG A 1 72 ? 7.136 -3.192 0.474 1.00 94.94 72 ARG A O 1
ATOM 579 N N . ALA A 1 73 ? 6.545 -5.148 1.376 1.00 96.69 73 ALA A N 1
ATOM 580 C CA . ALA A 1 73 ? 5.150 -4.756 1.563 1.00 96.69 73 ALA A CA 1
ATOM 581 C C . ALA A 1 73 ? 5.026 -3.685 2.655 1.00 96.69 73 ALA A C 1
ATOM 583 O O . ALA A 1 73 ? 4.284 -2.721 2.484 1.00 96.69 73 ALA A O 1
ATOM 584 N N . ARG A 1 74 ? 5.799 -3.825 3.742 1.00 97.62 74 ARG A N 1
ATOM 585 C CA . ARG A 1 74 ? 5.893 -2.822 4.806 1.00 97.62 74 ARG A CA 1
ATOM 586 C C . ARG A 1 74 ? 6.349 -1.478 4.246 1.00 97.62 74 ARG A C 1
ATOM 588 O O . ARG A 1 74 ? 5.645 -0.504 4.450 1.00 97.62 74 ARG A O 1
ATOM 595 N N . GLU A 1 75 ? 7.441 -1.429 3.483 1.00 97.12 75 GLU A N 1
ATOM 596 C CA . GLU A 1 75 ? 7.932 -0.196 2.846 1.00 97.12 75 GLU A CA 1
ATOM 597 C C . GLU A 1 75 ? 6.852 0.509 2.015 1.00 97.12 75 GLU A C 1
ATOM 599 O O . GLU A 1 75 ? 6.674 1.724 2.124 1.00 97.12 75 GLU A O 1
ATOM 604 N N . ILE A 1 76 ? 6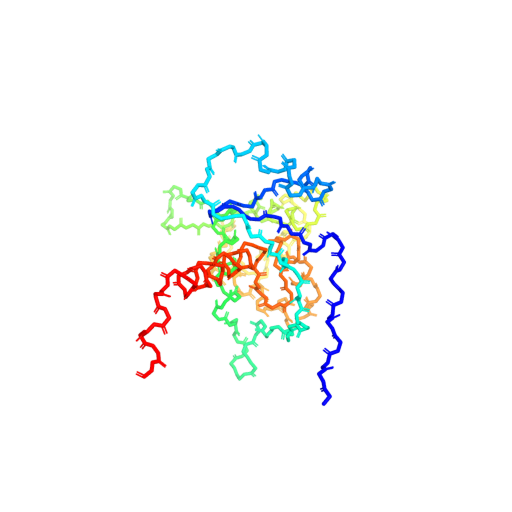.116 -0.255 1.201 1.00 96.81 76 ILE A N 1
ATOM 605 C CA . ILE A 1 76 ? 5.048 0.273 0.346 1.00 96.81 76 ILE A CA 1
ATOM 606 C C . ILE A 1 76 ? 3.931 0.870 1.203 1.00 96.81 76 ILE A C 1
ATOM 608 O O . ILE A 1 76 ? 3.579 2.034 1.025 1.00 96.81 76 ILE A O 1
ATOM 612 N N . PHE A 1 77 ? 3.403 0.114 2.164 1.00 97.81 77 PHE A N 1
ATOM 613 C CA . PHE A 1 77 ? 2.296 0.576 3.004 1.00 97.81 77 PHE A CA 1
ATOM 614 C C . PHE A 1 77 ? 2.712 1.736 3.917 1.00 97.81 77 PHE A C 1
ATOM 616 O O . PHE A 1 77 ? 1.963 2.698 4.059 1.00 97.81 77 PHE A O 1
ATOM 623 N N . SER A 1 78 ? 3.935 1.714 4.446 1.00 97.81 78 SER A N 1
ATOM 624 C CA . SER A 1 78 ? 4.547 2.834 5.164 1.00 97.81 78 SER A CA 1
ATOM 625 C C . SER A 1 78 ? 4.649 4.092 4.300 1.00 97.81 78 SER A C 1
ATOM 627 O O . SER A 1 78 ? 4.397 5.200 4.772 1.00 97.81 78 SER A O 1
ATOM 629 N N . SER A 1 79 ? 5.008 3.947 3.019 1.00 97.00 79 SER A N 1
ATOM 630 C CA . SER A 1 79 ? 5.052 5.080 2.091 1.00 97.00 79 SER A CA 1
ATOM 631 C C . SER A 1 79 ? 3.663 5.679 1.870 1.00 97.00 79 SER A C 1
ATOM 633 O O . SER A 1 79 ? 3.527 6.899 1.901 1.00 97.00 79 SER A O 1
ATOM 635 N N . TRP A 1 80 ? 2.629 4.839 1.747 1.00 96.94 80 TRP A N 1
ATOM 636 C CA . TRP A 1 80 ? 1.248 5.300 1.621 1.00 96.94 80 TRP A CA 1
ATOM 637 C C . TRP A 1 80 ? 0.798 6.022 2.879 1.00 96.94 80 TRP A C 1
ATOM 639 O O . TRP A 1 80 ? 0.302 7.136 2.774 1.00 96.94 80 TRP A O 1
ATOM 649 N N . PHE A 1 81 ? 1.051 5.457 4.063 1.00 97.88 81 PHE A N 1
ATOM 650 C CA . PHE A 1 81 ? 0.732 6.109 5.332 1.00 97.88 81 PHE A CA 1
ATOM 651 C C . PHE A 1 81 ? 1.274 7.543 5.374 1.00 97.88 81 PHE A C 1
ATOM 653 O O . PHE A 1 81 ? 0.531 8.477 5.652 1.00 97.88 81 PHE A O 1
ATOM 660 N N . ARG A 1 82 ? 2.539 7.749 4.994 1.00 97.62 82 ARG A N 1
ATOM 661 C CA . ARG A 1 82 ? 3.174 9.080 4.987 1.00 97.62 82 ARG A CA 1
ATOM 662 C C . ARG A 1 82 ? 2.565 10.063 3.985 1.00 97.62 82 ARG A C 1
ATOM 664 O O . ARG A 1 82 ? 2.740 11.263 4.168 1.00 97.62 82 ARG A O 1
ATOM 671 N N . CYS A 1 83 ? 1.879 9.592 2.943 1.00 97.00 83 CYS A N 1
ATOM 672 C CA . CYS A 1 83 ? 1.183 10.462 1.993 1.00 97.00 83 CYS A CA 1
ATOM 673 C C . CYS A 1 83 ? -0.112 11.056 2.565 1.00 97.00 83 CYS A C 1
ATOM 675 O O . CYS A 1 83 ? -0.500 12.141 2.141 1.00 97.00 83 CYS A O 1
ATOM 677 N N . PHE A 1 84 ? -0.766 10.362 3.501 1.00 97.44 84 PHE A N 1
ATOM 678 C CA . PHE A 1 84 ? -2.084 10.745 4.030 1.00 97.44 84 PHE A CA 1
ATOM 679 C C . PHE A 1 84 ? -2.062 11.118 5.517 1.00 97.44 84 PHE A C 1
ATOM 681 O O . PHE A 1 84 ? -2.989 11.755 6.017 1.00 97.44 84 PHE A O 1
ATOM 688 N N . ALA A 1 85 ? -1.012 10.730 6.239 1.00 97.31 85 ALA A N 1
ATOM 689 C CA . ALA A 1 85 ? -0.821 11.081 7.633 1.00 97.31 85 ALA A CA 1
ATOM 690 C C . ALA A 1 85 ? -0.333 12.526 7.781 1.00 97.31 85 ALA A C 1
ATOM 692 O O . ALA A 1 85 ? 0.434 13.048 6.971 1.00 97.31 85 ALA A O 1
ATOM 693 N N . VAL A 1 86 ? -0.755 13.165 8.867 1.00 96.94 86 VAL A N 1
ATOM 694 C CA . VAL A 1 86 ? -0.443 14.559 9.181 1.00 96.94 86 VAL A CA 1
ATOM 695 C C . VAL A 1 86 ? 0.209 14.663 10.553 1.00 96.94 86 VAL A C 1
ATOM 697 O O . VAL A 1 86 ? -0.025 13.841 11.439 1.00 96.94 86 VAL A O 1
ATOM 700 N N . SER A 1 87 ? 1.041 15.686 10.740 1.00 96.62 87 SER A N 1
ATOM 701 C CA . SER A 1 87 ? 1.566 16.017 12.064 1.00 96.62 87 SER A CA 1
ATOM 702 C C . SER A 1 87 ? 0.488 16.716 12.891 1.00 96.62 87 SER A C 1
ATOM 704 O O . SER A 1 87 ? -0.256 17.547 12.368 1.00 96.62 87 SER A O 1
ATOM 706 N N . GLN A 1 88 ? 0.406 16.375 14.177 1.00 93.69 88 GLN A N 1
ATOM 707 C CA . GLN A 1 88 ? -0.522 16.993 15.120 1.00 93.69 88 GLN A CA 1
ATOM 708 C C . GLN A 1 88 ? 0.232 17.979 16.022 1.00 93.69 88 GLN A C 1
ATOM 710 O O . GLN A 1 88 ? 1.324 17.643 16.479 1.00 93.69 88 GLN A O 1
ATOM 715 N N . PRO A 1 89 ? -0.323 19.167 16.327 1.00 91.75 89 PRO A N 1
ATOM 716 C CA . PRO A 1 89 ? 0.361 20.171 17.150 1.00 91.75 89 PRO A CA 1
ATOM 717 C C . PRO A 1 89 ? 0.798 19.649 18.524 1.00 91.75 89 PRO A C 1
ATOM 719 O O . PRO A 1 89 ? 1.868 20.005 19.011 1.00 91.75 89 PRO A O 1
ATOM 722 N N . ASP A 1 90 ? -0.016 18.772 19.113 1.00 92.31 90 ASP A N 1
ATOM 723 C CA . ASP A 1 90 ? 0.150 18.294 20.487 1.00 92.31 90 ASP A CA 1
ATOM 724 C C . ASP A 1 90 ? 0.781 16.894 20.575 1.00 92.31 90 ASP A C 1
ATOM 726 O O . ASP A 1 90 ? 0.925 16.349 21.672 1.00 92.31 90 ASP A O 1
ATOM 730 N N . LYS A 1 91 ? 1.151 16.279 19.439 1.00 91.19 91 LYS A N 1
ATOM 731 C CA . LYS A 1 91 ? 1.707 14.916 19.400 1.00 91.19 91 LYS A CA 1
ATOM 732 C C . LYS A 1 91 ? 2.922 14.821 18.488 1.00 91.19 91 LYS A C 1
ATOM 734 O O . LYS A 1 91 ? 2.942 15.328 17.372 1.00 91.19 91 LYS A O 1
ATOM 739 N N . VAL A 1 92 ? 3.942 14.106 18.955 1.00 93.06 92 VAL A N 1
ATOM 740 C CA . VAL A 1 92 ? 5.152 13.843 18.171 1.00 93.06 92 VAL A CA 1
ATOM 741 C C . VAL A 1 92 ? 4.888 12.686 17.215 1.00 93.06 92 VAL A C 1
ATOM 743 O O . VAL A 1 92 ? 4.555 11.591 17.657 1.00 93.06 92 VAL A O 1
ATOM 746 N N . GLY A 1 93 ? 5.077 12.922 15.919 1.00 93.38 93 GLY A N 1
ATOM 747 C CA . GLY A 1 93 ? 4.931 11.905 14.879 1.00 93.38 93 GLY A CA 1
ATOM 748 C C . GLY A 1 93 ? 3.945 12.300 13.784 1.00 93.38 93 GLY A C 1
ATOM 749 O O . GLY A 1 93 ? 3.488 13.444 13.708 1.00 93.38 93 GLY A O 1
ATOM 750 N N . LEU A 1 94 ? 3.661 11.333 12.915 1.00 96.56 94 LEU A N 1
ATOM 751 C CA . LEU A 1 94 ? 2.634 11.417 11.885 1.00 96.56 94 LEU A CA 1
ATOM 752 C C . LEU A 1 94 ? 1.464 10.533 12.294 1.00 96.56 94 LEU A C 1
ATOM 754 O O . LEU A 1 94 ? 1.667 9.406 12.741 1.00 96.56 94 LEU A O 1
ATOM 758 N N . PHE A 1 95 ? 0.258 11.048 12.104 1.00 97.19 95 PHE A N 1
ATOM 759 C CA . PHE A 1 95 ? -0.971 10.375 12.480 1.00 97.19 95 PHE A CA 1
ATOM 760 C C . PHE A 1 95 ? -1.968 10.428 11.333 1.00 97.19 95 PHE A C 1
ATOM 762 O O . PHE A 1 95 ? -2.164 11.474 10.707 1.00 97.19 95 PHE A O 1
ATOM 769 N N . LEU A 1 96 ? -2.619 9.304 11.066 1.00 97.38 96 LEU A N 1
ATOM 770 C CA . LEU A 1 96 ? -3.698 9.233 10.098 1.00 97.38 96 LEU A CA 1
ATOM 771 C C . LEU A 1 96 ? -5.005 9.624 10.790 1.00 97.38 96 LEU A C 1
ATOM 773 O O . LEU A 1 96 ? -5.467 8.951 11.707 1.00 97.38 96 LEU A O 1
ATOM 777 N N . THR A 1 97 ? -5.589 10.737 10.355 1.00 97.31 97 THR A N 1
ATOM 778 C CA . THR A 1 97 ? -6.899 11.204 10.823 1.00 97.31 97 THR A CA 1
ATOM 779 C C . THR A 1 97 ? -8.018 10.519 10.041 1.00 97.31 97 THR A C 1
ATOM 781 O O . THR A 1 97 ? -7.779 9.913 8.995 1.00 97.31 97 THR A O 1
ATOM 784 N N . ARG A 1 98 ? -9.271 10.665 10.490 1.00 97.44 98 ARG A N 1
ATOM 785 C CA . ARG A 1 98 ? -10.442 10.201 9.719 1.00 97.44 98 ARG A CA 1
ATOM 786 C C . ARG A 1 98 ? -10.488 10.774 8.302 1.00 97.44 98 ARG A C 1
ATOM 788 O O . ARG A 1 98 ? -10.830 10.049 7.376 1.00 97.44 98 ARG A O 1
ATOM 795 N N . GLN A 1 99 ? -10.101 12.041 8.136 1.00 97.88 99 GLN A N 1
ATOM 796 C CA . GLN A 1 99 ? -9.997 12.660 6.815 1.00 97.88 99 GLN A CA 1
ATOM 797 C C . GLN A 1 99 ? -8.905 11.996 5.975 1.00 97.88 99 GLN A C 1
ATOM 799 O O . GLN A 1 99 ? -9.189 11.558 4.869 1.00 97.88 99 GLN A O 1
ATOM 804 N N . GLY A 1 100 ? -7.695 11.827 6.519 1.00 97.44 100 GLY A N 1
ATOM 805 C CA . GLY A 1 100 ? -6.608 11.165 5.790 1.00 97.44 100 GLY A CA 1
ATOM 806 C C . GLY A 1 100 ? -6.942 9.716 5.413 1.00 97.44 100 GLY A C 1
ATOM 807 O O . GLY A 1 100 ? -6.589 9.255 4.332 1.00 97.44 100 GLY A O 1
ATOM 808 N N . ALA A 1 101 ? -7.675 8.997 6.267 1.00 97.19 101 ALA A N 1
ATOM 809 C CA . ALA A 1 101 ? -8.162 7.657 5.955 1.00 97.19 101 ALA A CA 1
ATOM 810 C C . ALA A 1 101 ? -9.216 7.656 4.834 1.00 97.19 101 ALA A C 1
ATOM 812 O O . ALA A 1 101 ? -9.185 6.768 3.983 1.00 97.19 101 ALA A O 1
ATOM 813 N N . ALA A 1 102 ? -10.125 8.635 4.810 1.00 97.62 102 ALA A N 1
ATOM 814 C CA . ALA A 1 102 ? -11.086 8.800 3.721 1.00 97.62 102 ALA A CA 1
ATOM 815 C C . ALA A 1 102 ? -10.375 9.104 2.394 1.00 97.62 102 ALA A C 1
ATOM 817 O O . ALA A 1 102 ? -10.625 8.420 1.405 1.00 97.62 102 ALA A O 1
ATOM 818 N N . ASP A 1 103 ? -9.418 10.037 2.406 1.00 97.81 103 ASP A N 1
ATOM 819 C CA . ASP A 1 103 ? -8.604 10.394 1.239 1.00 97.81 103 ASP A CA 1
ATOM 820 C C . ASP A 1 103 ? -7.814 9.182 0.721 1.00 97.81 103 ASP A C 1
ATOM 822 O O . ASP A 1 103 ? -7.710 8.953 -0.485 1.00 97.81 103 ASP A O 1
ATOM 826 N N . PHE A 1 104 ? -7.292 8.357 1.633 1.00 96.75 104 PHE A N 1
ATOM 827 C CA . PHE A 1 104 ? -6.622 7.113 1.275 1.00 96.75 104 PHE A CA 1
ATOM 828 C C . PHE A 1 104 ? -7.570 6.119 0.592 1.00 96.75 104 PHE A C 1
ATOM 830 O O . PHE A 1 104 ? -7.244 5.586 -0.472 1.00 96.75 104 PHE A O 1
ATOM 837 N N . ILE A 1 105 ? -8.743 5.868 1.179 1.00 95.44 105 ILE A N 1
ATOM 838 C CA . ILE A 1 105 ? -9.742 4.952 0.610 1.00 95.44 105 ILE A CA 1
ATOM 839 C C . ILE A 1 105 ? -10.200 5.453 -0.762 1.00 95.44 105 ILE A C 1
ATOM 841 O O . ILE A 1 105 ? -10.285 4.661 -1.704 1.00 95.44 105 ILE A O 1
ATOM 845 N N . ASP A 1 106 ? -10.428 6.759 -0.897 1.00 95.94 106 ASP A N 1
ATOM 846 C CA . ASP A 1 106 ? -10.778 7.380 -2.169 1.00 95.94 106 ASP A CA 1
ATOM 847 C C . ASP A 1 106 ? -9.653 7.231 -3.201 1.00 95.94 106 ASP A C 1
ATOM 849 O O . ASP A 1 106 ? -9.916 6.890 -4.350 1.00 95.94 106 ASP A O 1
ATOM 853 N N . SER A 1 107 ? -8.383 7.340 -2.798 1.00 94.69 107 SER A N 1
ATOM 854 C CA . SER A 1 107 ? -7.254 7.102 -3.709 1.00 94.69 107 SER A CA 1
ATOM 855 C C . SER A 1 107 ? -7.189 5.666 -4.254 1.00 94.69 107 SER A C 1
ATOM 857 O O . SER A 1 107 ? -6.659 5.443 -5.343 1.00 94.69 107 SER A O 1
ATOM 859 N N . CYS A 1 108 ? -7.763 4.695 -3.533 1.00 93.50 108 CYS A N 1
ATOM 860 C CA . CYS A 1 108 ? -7.842 3.299 -3.962 1.00 93.50 108 CYS A CA 1
ATOM 861 C C . CYS A 1 108 ? -9.073 3.005 -4.836 1.00 93.50 108 CYS A C 1
ATOM 863 O O . CYS A 1 108 ? -8.997 2.149 -5.720 1.00 93.50 108 CYS A O 1
ATOM 865 N N . LEU A 1 109 ? -10.214 3.648 -4.558 1.00 92.00 109 LEU A N 1
ATOM 866 C CA . LEU A 1 109 ? -11.523 3.271 -5.113 1.00 92.00 109 LEU A CA 1
ATOM 867 C C . LEU A 1 109 ? -12.136 4.321 -6.049 1.00 92.00 109 LEU A C 1
ATOM 869 O O . LEU A 1 109 ? -12.921 3.958 -6.924 1.00 92.00 109 LEU A O 1
ATOM 873 N N . GLY A 1 110 ? -11.775 5.593 -5.887 1.00 92.81 110 GLY A N 1
ATOM 874 C CA . GLY A 1 110 ? -12.284 6.727 -6.658 1.00 92.81 110 GLY A CA 1
ATOM 875 C C . GLY A 1 110 ? -13.791 6.939 -6.512 1.00 92.81 110 GLY A C 1
ATOM 876 O O . GLY A 1 110 ? -14.454 7.259 -7.500 1.00 92.81 110 GLY A O 1
ATOM 877 N N . ASP A 1 111 ? -14.345 6.691 -5.322 1.00 94.12 111 ASP A N 1
ATOM 878 C CA . ASP A 1 111 ? -15.791 6.688 -5.065 1.00 94.12 111 ASP A CA 1
ATOM 879 C C . ASP A 1 111 ? -16.298 7.848 -4.193 1.00 94.12 111 ASP A C 1
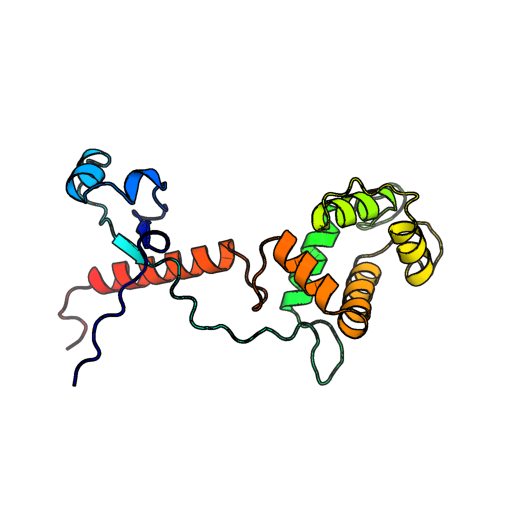ATOM 881 O O . ASP A 1 111 ? -17.479 7.884 -3.845 1.00 94.12 111 ASP A O 1
ATOM 885 N N . GLY A 1 112 ? -15.443 8.830 -3.899 1.00 93.94 112 GLY A N 1
ATOM 886 C CA . GLY A 1 112 ? -15.775 10.008 -3.104 1.00 93.94 112 GLY A CA 1
ATOM 887 C C . GLY A 1 112 ? -15.954 9.685 -1.623 1.00 93.94 112 GLY A C 1
ATOM 888 O O . GLY A 1 112 ? -16.909 10.157 -1.005 1.00 93.94 112 GLY A O 1
ATOM 889 N N . CYS A 1 113 ? -15.075 8.849 -1.061 1.00 95.62 113 CYS A N 1
ATOM 890 C CA . CYS A 1 113 ? -15.150 8.439 0.341 1.00 95.62 113 CYS A CA 1
ATOM 891 C C . CYS A 1 113 ? -15.072 9.649 1.293 1.00 95.62 113 CYS A C 1
ATOM 893 O O . CYS A 1 113 ? -14.233 10.532 1.131 1.00 95.62 113 CYS A O 1
ATOM 895 N N . LEU A 1 114 ? -15.950 9.677 2.302 1.00 97.12 114 LEU A N 1
ATOM 896 C CA . LEU A 1 114 ? -16.038 10.751 3.298 1.00 97.12 114 LEU A CA 1
ATOM 897 C C . LEU A 1 114 ? -15.562 10.276 4.687 1.00 97.12 114 LEU A C 1
ATOM 899 O O . LEU A 1 114 ? -15.621 9.079 4.974 1.00 97.12 114 LEU A O 1
ATOM 903 N N . PRO A 1 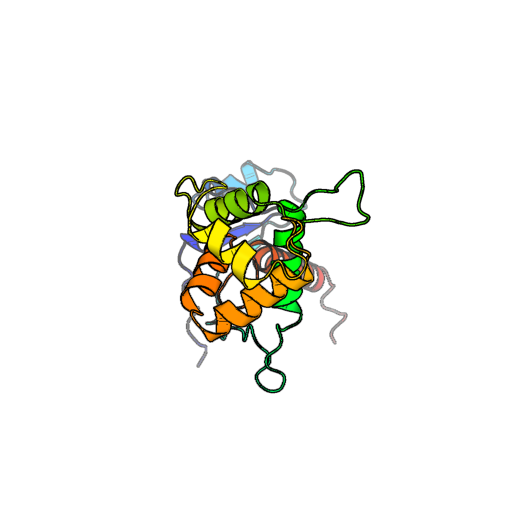115 ? -15.145 11.182 5.592 1.00 96.94 115 PRO A N 1
ATOM 904 C CA . PRO A 1 115 ? -14.677 10.823 6.942 1.00 96.94 115 PRO A CA 1
ATOM 905 C C . PRO A 1 115 ? -15.709 10.083 7.809 1.00 96.94 115 PRO A C 1
ATOM 907 O O . PRO A 1 115 ? -15.349 9.331 8.720 1.00 96.94 115 PRO A O 1
ATOM 910 N N . GLU A 1 116 ? -16.997 10.299 7.546 1.00 96.62 116 GLU A N 1
ATOM 911 C CA . GLU A 1 116 ? -18.124 9.668 8.240 1.00 96.62 116 GLU A CA 1
ATOM 912 C C . GLU A 1 116 ? -18.538 8.328 7.613 1.00 96.62 116 GLU A C 1
ATOM 914 O O . GLU A 1 116 ? -19.442 7.662 8.122 1.00 96.62 116 GLU A O 1
ATOM 919 N N . ASP A 1 117 ? -17.890 7.909 6.521 1.00 96.94 117 ASP A N 1
ATOM 920 C CA . ASP A 1 117 ? -18.180 6.651 5.839 1.00 96.94 117 ASP A CA 1
ATOM 921 C C . ASP A 1 117 ? -18.046 5.461 6.807 1.00 96.94 117 ASP A C 1
ATOM 923 O O . ASP A 1 117 ? -17.167 5.412 7.677 1.00 96.94 117 ASP A O 1
ATOM 927 N N . GLY A 1 118 ? -18.926 4.468 6.659 1.00 96.12 118 GLY A N 1
ATOM 928 C CA . GLY A 1 118 ? -18.913 3.261 7.483 1.00 96.12 118 GLY A CA 1
ATOM 929 C C . GLY A 1 118 ? -17.590 2.493 7.400 1.00 96.12 118 GLY A C 1
ATOM 930 O O . GLY A 1 118 ? -17.194 1.862 8.378 1.00 96.12 118 GLY A O 1
ATOM 931 N N . ARG A 1 119 ? -16.876 2.586 6.270 1.00 93.88 119 ARG A N 1
ATOM 932 C CA . ARG A 1 119 ? -15.538 2.009 6.068 1.00 93.88 119 ARG A CA 1
ATOM 933 C C . ARG A 1 119 ? -14.500 2.683 6.961 1.00 93.88 119 ARG A C 1
ATOM 935 O O . ARG A 1 119 ? -13.776 1.985 7.665 1.00 93.88 119 ARG A O 1
ATOM 942 N N . VAL A 1 120 ? -14.478 4.018 6.983 1.00 96.31 120 VAL A N 1
ATOM 943 C CA . VAL A 1 120 ? -13.585 4.811 7.846 1.00 96.31 120 VAL A CA 1
ATOM 944 C C . VAL A 1 120 ? -13.942 4.578 9.307 1.00 96.31 120 VAL A C 1
ATOM 946 O O . VAL A 1 120 ? -13.081 4.262 10.120 1.00 96.31 120 VAL A O 1
ATOM 949 N N . THR A 1 121 ? -15.227 4.652 9.647 1.00 96.06 121 THR A N 1
ATOM 950 C CA . THR A 1 121 ? -15.685 4.451 11.024 1.00 96.06 121 THR A CA 1
ATOM 951 C C . THR A 1 121 ? -15.304 3.072 11.548 1.00 96.06 121 THR A C 1
ATOM 953 O O . THR A 1 121 ? -14.768 2.971 12.648 1.00 96.06 121 THR A O 1
ATOM 956 N N . ARG A 1 122 ? -15.522 2.015 10.759 1.00 94.19 122 ARG A N 1
ATOM 957 C CA . ARG A 1 122 ? -15.105 0.660 11.129 1.00 94.19 122 ARG A CA 1
ATOM 958 C C . ARG A 1 122 ? -13.592 0.549 11.270 1.00 94.19 122 ARG A C 1
ATOM 960 O O . ARG A 1 122 ? -13.126 -0.121 12.181 1.00 94.19 122 ARG A O 1
ATOM 967 N N . TYR A 1 123 ? -12.843 1.223 10.402 1.00 92.81 123 TYR A N 1
ATOM 968 C CA . TYR A 1 123 ? -11.392 1.211 10.476 1.00 92.81 123 TYR A CA 1
ATOM 969 C C . TYR A 1 123 ? -10.884 1.788 11.808 1.00 92.81 123 TYR A C 1
ATOM 971 O O . TYR A 1 123 ? -10.112 1.127 12.495 1.00 92.81 123 TYR A O 1
ATOM 979 N N . PHE A 1 124 ? -11.379 2.950 12.234 1.00 96.44 124 PHE A N 1
ATOM 980 C CA . PHE A 1 124 ? -10.999 3.504 13.539 1.00 96.44 124 PHE A CA 1
ATOM 981 C C . PHE A 1 124 ? -11.485 2.616 14.692 1.00 96.44 124 PHE A C 1
ATOM 983 O O . PHE A 1 124 ? -10.713 2.321 15.588 1.00 96.44 124 PHE A O 1
ATOM 990 N N . LEU A 1 125 ? -12.710 2.085 14.644 1.00 95.62 125 LEU A N 1
ATOM 991 C CA . LEU A 1 125 ? -13.205 1.190 15.702 1.00 95.62 125 LEU A CA 1
ATOM 992 C C . LEU A 1 125 ? -12.342 -0.064 15.913 1.00 95.62 125 LEU A C 1
ATOM 994 O O . LEU A 1 125 ? -12.248 -0.549 17.037 1.00 95.62 125 LEU A O 1
ATOM 998 N N . ASP A 1 126 ? -11.755 -0.600 14.843 1.00 94.94 126 ASP A N 1
ATOM 999 C CA . ASP A 1 126 ? -11.013 -1.860 14.887 1.00 94.94 126 ASP A CA 1
ATOM 1000 C C . ASP A 1 126 ? -9.518 -1.684 15.239 1.00 94.94 126 ASP A C 1
ATOM 1002 O O . ASP A 1 126 ? -8.872 -2.686 15.563 1.00 94.94 126 ASP A O 1
ATOM 1006 N N . PHE A 1 127 ? -8.957 -0.467 15.131 1.00 94.69 127 PHE A N 1
ATOM 1007 C CA . PHE A 1 127 ? -7.503 -0.226 15.221 1.00 94.69 127 PHE A CA 1
ATOM 1008 C C . PHE A 1 127 ? -7.073 1.036 16.004 1.00 94.69 127 PHE A C 1
ATOM 1010 O O . PHE A 1 127 ? -5.875 1.191 16.229 1.00 94.69 127 PHE A O 1
ATOM 1017 N N . ASP A 1 128 ? -7.992 1.923 16.398 1.00 94.56 128 ASP A N 1
ATOM 1018 C CA . ASP A 1 128 ? -7.741 3.084 17.275 1.00 94.56 128 ASP A CA 1
ATOM 1019 C C . ASP A 1 128 ? -7.868 2.641 18.743 1.00 94.56 128 ASP A C 1
ATOM 1021 O O . ASP A 1 128 ? -8.929 2.751 19.365 1.00 94.56 128 ASP A O 1
ATOM 1025 N N . ASP A 1 129 ? -6.803 2.023 19.262 1.00 89.56 129 ASP A N 1
ATOM 1026 C CA . ASP A 1 129 ? -6.812 1.355 20.570 1.00 89.56 129 ASP A CA 1
ATOM 1027 C C . ASP A 1 129 ? -7.009 2.331 21.746 1.00 89.56 129 ASP A C 1
ATOM 1029 O O . ASP A 1 129 ? -7.621 1.962 22.754 1.00 89.56 129 ASP A O 1
ATOM 1033 N N . ASP A 1 130 ? -6.499 3.562 21.644 1.00 92.69 130 ASP A N 1
ATOM 1034 C CA . ASP A 1 130 ? -6.629 4.603 22.670 1.00 92.69 130 ASP A CA 1
ATOM 1035 C C . ASP A 1 130 ? -7.807 5.562 22.426 1.00 92.69 130 ASP A C 1
ATOM 1037 O O . ASP A 1 130 ? -8.098 6.401 23.284 1.00 92.69 130 ASP A O 1
ATOM 1041 N N . GLN A 1 131 ? -8.548 5.360 21.331 1.00 93.44 131 GLN A N 1
ATOM 1042 C CA . GLN A 1 131 ? -9.763 6.092 20.962 1.00 93.44 131 GLN A CA 1
ATOM 1043 C C . GLN A 1 131 ? -9.538 7.602 20.861 1.00 93.44 131 GLN A C 1
ATOM 1045 O O . GLN A 1 131 ? -10.422 8.406 21.184 1.00 93.44 131 GLN A O 1
ATOM 1050 N N . ASP A 1 132 ? -8.346 7.996 20.427 1.00 94.31 132 ASP A N 1
ATOM 1051 C CA . ASP A 1 132 ? -7.954 9.393 20.296 1.00 94.31 132 ASP A CA 1
ATOM 1052 C C . ASP A 1 132 ? -8.344 9.989 18.926 1.00 94.31 132 ASP A C 1
ATOM 1054 O O . ASP A 1 132 ? -8.173 11.191 18.693 1.00 94.31 132 ASP A O 1
ATOM 1058 N N . GLY A 1 133 ? -8.914 9.167 18.037 1.00 95.00 133 GLY A N 1
ATOM 1059 C CA . GLY A 1 133 ? -9.307 9.537 16.684 1.00 95.00 133 GLY A CA 1
ATOM 1060 C C . GLY A 1 133 ? -8.137 9.617 15.705 1.00 95.00 133 GLY A C 1
ATOM 1061 O O . GLY A 1 133 ? -8.294 10.219 14.633 1.00 95.00 133 GLY A O 1
ATOM 1062 N N . LEU A 1 134 ? -6.985 9.044 16.049 1.00 96.50 134 LEU A N 1
ATOM 1063 C CA . LEU A 1 134 ? -5.740 9.067 15.297 1.00 96.50 134 LEU A CA 1
ATOM 1064 C C . LEU A 1 134 ? -5.153 7.655 15.198 1.00 96.50 134 LEU A C 1
ATOM 1066 O O . LEU A 1 134 ? -5.080 6.909 16.159 1.00 96.50 134 LEU A O 1
ATOM 1070 N N . LEU A 1 135 ? -4.668 7.292 14.015 1.00 97.06 135 LEU A N 1
ATOM 1071 C CA . LEU A 1 135 ? -3.991 6.010 13.814 1.00 97.06 135 LEU A CA 1
ATOM 1072 C C . LEU A 1 135 ? -2.500 6.222 13.572 1.00 97.06 135 LEU A C 1
ATOM 1074 O O . LEU A 1 135 ? -2.104 7.113 12.811 1.00 97.06 135 LEU A O 1
ATOM 1078 N N . THR A 1 136 ? -1.671 5.382 14.185 1.00 97.12 136 THR A N 1
ATOM 1079 C CA . THR A 1 136 ? -0.228 5.353 13.934 1.00 97.12 136 THR A CA 1
ATOM 1080 C C . THR A 1 136 ? 0.112 4.548 12.679 1.00 97.12 136 THR A C 1
ATOM 1082 O O . THR A 1 136 ? -0.731 3.854 12.095 1.00 97.12 136 THR A O 1
ATOM 1085 N N . GLU A 1 137 ? 1.380 4.611 12.261 1.00 97.19 137 GLU A N 1
ATOM 1086 C CA . GLU A 1 137 ? 1.893 3.790 11.160 1.00 97.19 137 GLU A CA 1
ATOM 1087 C C . GLU A 1 137 ? 1.730 2.294 11.481 1.00 97.19 137 GLU A C 1
ATOM 1089 O O . GLU A 1 137 ? 1.332 1.508 10.623 1.00 97.19 137 GLU A O 1
ATOM 1094 N N . GLU A 1 138 ? 1.952 1.892 12.734 1.00 96.75 138 GLU A N 1
ATOM 1095 C CA . GLU A 1 138 ? 1.765 0.516 13.192 1.00 96.75 138 GLU A CA 1
ATOM 1096 C C . GLU A 1 138 ? 0.310 0.058 13.068 1.00 96.75 138 GLU A C 1
ATOM 1098 O O . GLU A 1 138 ? 0.076 -1.051 12.579 1.00 96.75 138 GLU A O 1
ATOM 1103 N N . ASN A 1 139 ? -0.665 0.901 13.432 1.00 96.44 139 ASN A N 1
ATOM 1104 C CA . ASN A 1 139 ? -2.082 0.572 13.248 1.00 96.44 139 ASN A CA 1
ATOM 1105 C C . ASN A 1 139 ? -2.417 0.381 11.758 1.00 96.44 139 ASN A C 1
ATOM 1107 O O . ASN A 1 139 ? -3.164 -0.529 11.388 1.00 96.44 139 ASN A O 1
ATOM 1111 N N . PHE A 1 140 ? -1.834 1.203 10.879 1.00 96.88 140 PHE A N 1
ATOM 1112 C CA . PHE A 1 140 ? -2.012 1.098 9.429 1.00 96.88 140 PHE A CA 1
ATOM 1113 C C . PHE A 1 140 ? -1.392 -0.169 8.831 1.00 96.88 140 PHE A C 1
ATOM 1115 O O . PHE A 1 140 ? -2.011 -0.858 8.015 1.00 96.88 140 PHE A O 1
ATOM 1122 N N . LEU A 1 141 ? -0.192 -0.537 9.271 1.00 97.25 141 LEU A N 1
ATOM 1123 C CA . LEU A 1 141 ? 0.447 -1.787 8.864 1.00 97.25 141 LEU A CA 1
ATOM 1124 C C . LEU A 1 141 ? -0.334 -3.012 9.368 1.00 97.25 141 LEU A C 1
ATOM 1126 O O . LEU A 1 141 ? -0.490 -3.996 8.638 1.00 97.25 141 LEU A O 1
ATOM 1130 N N . GLU A 1 142 ? -0.868 -2.952 10.587 1.00 96.38 142 GLU A N 1
ATOM 1131 C CA . GLU A 1 142 ? -1.680 -4.023 11.167 1.00 96.38 142 GLU A CA 1
ATOM 1132 C C . GLU A 1 142 ? -3.011 -4.206 10.423 1.00 96.38 142 GLU A C 1
ATOM 1134 O O . GLU A 1 142 ? -3.413 -5.347 10.167 1.00 96.38 142 GLU A O 1
ATOM 1139 N N . LEU A 1 143 ? -3.644 -3.116 9.964 1.00 95.31 143 LEU A N 1
ATOM 1140 C CA . LEU A 1 143 ? -4.794 -3.178 9.054 1.00 95.31 143 LEU A CA 1
ATOM 1141 C C . LEU A 1 143 ? -4.470 -4.016 7.820 1.00 95.31 143 LEU A C 1
ATOM 1143 O O . LEU A 1 143 ? -5.228 -4.926 7.472 1.00 95.31 143 LEU A O 1
ATOM 1147 N N . TYR A 1 144 ? -3.354 -3.727 7.154 1.00 96.00 144 TYR A N 1
ATOM 1148 C CA . TYR A 1 144 ? -2.966 -4.439 5.941 1.00 96.00 144 TYR A CA 1
ATOM 1149 C C . TYR A 1 144 ? -2.623 -5.901 6.209 1.00 96.00 144 TYR A C 1
ATOM 1151 O O . TYR A 1 144 ? -3.000 -6.777 5.426 1.00 96.00 144 TYR A O 1
ATOM 1159 N N . ARG A 1 145 ? -1.993 -6.194 7.349 1.00 97.00 145 ARG A N 1
ATOM 1160 C CA . ARG A 1 145 ? -1.723 -7.567 7.783 1.00 97.00 145 ARG A CA 1
ATOM 1161 C C . ARG A 1 145 ? -3.020 -8.364 7.982 1.00 97.00 145 ARG A C 1
ATOM 1163 O O . ARG A 1 145 ? -3.159 -9.468 7.444 1.00 97.00 145 ARG A O 1
ATOM 1170 N N . ARG A 1 146 ? -3.998 -7.800 8.704 1.00 95.62 146 ARG A N 1
ATOM 1171 C CA . ARG A 1 146 ? -5.322 -8.417 8.921 1.00 95.62 146 ARG A CA 1
ATOM 1172 C C . ARG A 1 146 ? -6.106 -8.554 7.620 1.00 95.62 146 ARG A C 1
ATOM 1174 O O . ARG A 1 146 ? -6.623 -9.631 7.327 1.00 95.62 146 ARG A O 1
ATOM 1181 N N . THR A 1 147 ? -6.156 -7.497 6.816 1.00 94.81 147 THR A N 1
ATOM 1182 C CA . THR A 1 147 ? -6.901 -7.482 5.549 1.00 94.81 147 THR A CA 1
ATOM 1183 C C . THR A 1 147 ? -6.323 -8.486 4.564 1.00 94.81 147 THR A C 1
ATOM 1185 O O . THR A 1 147 ? -7.085 -9.183 3.910 1.00 94.81 147 THR A O 1
ATOM 1188 N N . MET A 1 148 ? -5.002 -8.668 4.518 1.00 95.31 148 MET A N 1
ATOM 1189 C CA . MET A 1 148 ? -4.387 -9.688 3.666 1.00 95.31 148 MET A CA 1
ATOM 1190 C C . MET A 1 148 ? -4.802 -11.118 4.053 1.00 95.31 148 MET A C 1
ATOM 1192 O O . MET A 1 148 ? -4.863 -11.999 3.197 1.00 95.31 148 MET A O 1
ATOM 1196 N N . THR A 1 149 ? -5.126 -11.347 5.327 1.00 94.00 149 THR A N 1
ATOM 1197 C CA . THR A 1 149 ? -5.612 -12.645 5.820 1.00 94.00 149 THR A CA 1
ATOM 1198 C C . THR A 1 149 ? -7.097 -12.855 5.508 1.00 94.00 149 THR A C 1
ATOM 1200 O O . THR A 1 149 ? -7.503 -13.957 5.150 1.00 94.00 149 THR A O 1
ATOM 1203 N N . LEU A 1 150 ? -7.914 -11.807 5.644 1.00 94.25 150 LEU A N 1
ATOM 1204 C CA . LEU A 1 150 ? -9.374 -11.888 5.505 1.00 94.25 150 LEU A CA 1
ATOM 1205 C C . LEU A 1 150 ? -9.859 -11.689 4.064 1.00 94.25 150 LEU A C 1
ATOM 1207 O O . LEU A 1 150 ? -10.782 -12.363 3.615 1.00 94.25 150 LEU A O 1
ATOM 1211 N N . ASN A 1 151 ? -9.261 -10.737 3.354 1.00 94.19 151 ASN A N 1
ATOM 1212 C CA . ASN A 1 151 ? -9.634 -10.326 2.008 1.00 94.19 151 ASN A CA 1
ATOM 1213 C C . ASN A 1 151 ? -8.392 -9.896 1.194 1.00 94.19 151 ASN A C 1
ATOM 1215 O O . ASN A 1 151 ? -8.172 -8.704 0.946 1.00 94.19 151 ASN A O 1
ATOM 1219 N N . PRO A 1 152 ? -7.570 -10.864 0.749 1.00 94.62 152 PRO A N 1
ATOM 1220 C CA . PRO A 1 152 ? -6.355 -10.583 -0.013 1.00 94.62 152 PRO A CA 1
ATOM 1221 C C . PRO A 1 152 ? -6.631 -9.850 -1.331 1.00 94.62 152 PRO A C 1
ATOM 1223 O O . PRO A 1 152 ? -5.800 -9.066 -1.789 1.00 94.62 152 PRO A O 1
ATOM 1226 N N . THR A 1 153 ? -7.800 -10.066 -1.938 1.00 94.81 153 THR A N 1
ATOM 1227 C CA . THR A 1 153 ? -8.185 -9.423 -3.199 1.00 94.81 153 THR A CA 1
ATOM 1228 C C . THR A 1 153 ? -8.253 -7.905 -3.062 1.00 94.81 153 THR A C 1
ATOM 1230 O O . THR A 1 153 ? -7.784 -7.204 -3.955 1.00 94.81 153 THR A O 1
ATOM 1233 N N . THR A 1 154 ? -8.754 -7.386 -1.937 1.00 93.94 154 THR A N 1
ATOM 1234 C CA . THR A 1 154 ? -8.756 -5.939 -1.668 1.00 93.94 154 THR A CA 1
ATOM 1235 C C . THR A 1 154 ? -7.337 -5.381 -1.587 1.00 93.94 154 THR A C 1
ATOM 1237 O O . THR A 1 154 ? -7.052 -4.362 -2.207 1.00 93.94 154 THR A O 1
ATOM 1240 N N . VAL A 1 155 ? -6.417 -6.065 -0.900 1.00 95.62 155 VAL A N 1
ATOM 1241 C CA . VAL A 1 155 ? -5.021 -5.606 -0.784 1.00 95.62 155 VAL A CA 1
ATOM 1242 C C . VAL A 1 155 ? -4.351 -5.521 -2.157 1.00 95.62 155 VAL A C 1
ATOM 1244 O O . VAL A 1 155 ? -3.727 -4.511 -2.480 1.00 95.62 155 VAL A O 1
ATOM 1247 N N . TRP A 1 156 ? -4.522 -6.549 -2.990 1.00 95.25 156 TRP A N 1
ATOM 1248 C CA . TRP A 1 156 ? -3.984 -6.552 -4.352 1.00 95.25 156 TRP A CA 1
ATOM 1249 C C . TRP A 1 156 ? -4.647 -5.518 -5.263 1.00 95.25 156 TRP A C 1
ATOM 1251 O O . TRP A 1 156 ? -3.965 -4.925 -6.098 1.00 95.25 156 TRP A O 1
ATOM 1261 N N . SER A 1 157 ? -5.945 -5.262 -5.087 1.00 94.75 157 SER A N 1
ATOM 1262 C CA . SER A 1 157 ? -6.646 -4.192 -5.801 1.00 94.75 157 SER A CA 1
ATOM 1263 C C . SER A 1 157 ? -6.051 -2.824 -5.465 1.00 94.75 157 SER A C 1
ATOM 1265 O O . SER A 1 157 ? -5.735 -2.062 -6.375 1.00 94.75 157 SER A O 1
ATOM 1267 N N . ASN A 1 158 ? -5.812 -2.541 -4.180 1.00 94.69 158 ASN A N 1
ATOM 1268 C CA . ASN A 1 158 ? -5.214 -1.278 -3.742 1.00 94.69 158 ASN A CA 1
ATOM 1269 C C . ASN A 1 158 ? -3.773 -1.133 -4.264 1.00 94.69 158 ASN A C 1
ATOM 1271 O O . ASN A 1 158 ? -3.406 -0.086 -4.789 1.00 94.69 158 ASN A O 1
ATOM 1275 N N . LEU A 1 159 ? -2.965 -2.201 -4.206 1.00 94.75 159 LEU A N 1
ATOM 1276 C CA . LEU A 1 159 ? -1.620 -2.222 -4.804 1.00 94.75 159 LEU A CA 1
ATOM 1277 C C . LEU A 1 159 ? -1.658 -1.877 -6.297 1.00 94.75 159 LEU A C 1
ATOM 1279 O O . LEU A 1 159 ? -0.886 -1.033 -6.753 1.00 94.75 159 LEU A O 1
ATOM 1283 N N . SER A 1 160 ? -2.586 -2.476 -7.044 1.00 91.88 160 SER A N 1
ATOM 1284 C CA . SER A 1 160 ? -2.756 -2.182 -8.466 1.00 91.88 160 SER A CA 1
ATOM 1285 C C . SER A 1 160 ? -3.202 -0.739 -8.716 1.00 91.88 160 SER A C 1
ATOM 1287 O O . SER A 1 160 ? -2.732 -0.136 -9.681 1.00 91.88 160 SER A O 1
ATOM 1289 N N . ALA A 1 161 ? -4.078 -0.178 -7.874 1.00 90.31 161 ALA A N 1
ATOM 1290 C CA . ALA A 1 161 ? -4.522 1.215 -7.975 1.00 90.31 161 ALA A CA 1
ATOM 1291 C C . ALA A 1 161 ? -3.351 2.202 -7.808 1.00 90.31 161 ALA A C 1
ATOM 1293 O O . ALA A 1 161 ? -3.275 3.200 -8.519 1.00 90.31 161 ALA A O 1
ATOM 1294 N N . HIS A 1 162 ? -2.374 1.862 -6.962 1.00 90.50 162 HIS A N 1
ATOM 1295 C CA . HIS A 1 162 ? -1.136 2.628 -6.775 1.00 90.50 162 HIS A CA 1
ATOM 1296 C C . HIS A 1 162 ? 0.019 2.207 -7.704 1.00 90.50 162 HIS A C 1
ATOM 1298 O O . HIS A 1 162 ? 1.168 2.584 -7.479 1.00 90.50 162 HIS A O 1
ATOM 1304 N N . GLY A 1 163 ? -0.259 1.438 -8.763 1.00 88.38 163 GLY A N 1
ATOM 1305 C CA . GLY A 1 163 ? 0.722 1.123 -9.806 1.00 88.38 163 GLY A CA 1
ATOM 1306 C C . GLY A 1 163 ? 1.734 0.027 -9.454 1.00 88.38 163 GLY A C 1
ATOM 1307 O O . GLY A 1 163 ? 2.760 -0.086 -10.132 1.00 88.38 163 GLY A O 1
ATOM 1308 N N . TYR A 1 164 ? 1.458 -0.790 -8.434 1.00 91.50 164 TYR A N 1
ATOM 1309 C CA . TYR A 1 164 ? 2.270 -1.956 -8.087 1.00 91.50 164 TYR A CA 1
ATOM 1310 C C . TYR A 1 164 ? 1.790 -3.219 -8.807 1.00 91.50 164 TYR A C 1
ATOM 1312 O O . TYR A 1 164 ? 0.595 -3.494 -8.924 1.00 91.50 164 TYR A O 1
ATOM 1320 N N . GLY A 1 165 ? 2.747 -4.011 -9.288 1.00 90.06 165 GLY A N 1
ATOM 1321 C CA . GLY A 1 165 ? 2.512 -5.323 -9.876 1.00 90.06 165 GLY A CA 1
ATOM 1322 C C . GLY A 1 165 ? 2.286 -6.424 -8.838 1.00 90.06 165 GLY A C 1
ATOM 1323 O O . GLY A 1 165 ? 2.462 -6.242 -7.633 1.00 90.06 165 GLY A O 1
ATOM 1324 N N . SER A 1 166 ? 1.959 -7.624 -9.327 1.00 90.56 166 SER A N 1
ATOM 1325 C CA . SER A 1 166 ? 1.797 -8.834 -8.504 1.00 90.56 166 SER A CA 1
ATOM 1326 C C . SER A 1 166 ? 3.078 -9.275 -7.785 1.00 90.56 166 SER A C 1
ATOM 1328 O O . SER A 1 166 ? 3.053 -10.195 -6.979 1.00 90.56 166 SER A O 1
ATOM 1330 N N . ASP A 1 167 ? 4.211 -8.670 -8.113 1.00 90.50 167 ASP A N 1
ATOM 1331 C CA . ASP A 1 167 ? 5.538 -8.899 -7.554 1.00 90.50 167 ASP A CA 1
ATOM 1332 C C . ASP A 1 167 ? 5.981 -7.784 -6.585 1.00 90.50 167 ASP A C 1
ATOM 1334 O O . ASP A 1 167 ? 7.148 -7.748 -6.205 1.00 90.50 167 ASP A O 1
ATOM 1338 N N . LEU A 1 168 ? 5.064 -6.887 -6.188 1.00 92.81 168 LEU A N 1
ATOM 1339 C CA . LEU A 1 168 ? 5.324 -5.711 -5.338 1.00 92.81 168 LEU A CA 1
ATOM 1340 C C . LEU A 1 168 ? 6.313 -4.702 -5.941 1.00 92.81 168 LEU A C 1
ATOM 1342 O O . LEU A 1 168 ? 6.896 -3.889 -5.219 1.00 92.81 168 LEU A O 1
ATOM 1346 N N . ARG A 1 169 ? 6.504 -4.735 -7.262 1.00 89.81 169 ARG A N 1
ATOM 1347 C CA . ARG A 1 169 ? 7.320 -3.752 -7.972 1.00 89.81 169 ARG A CA 1
ATOM 1348 C C . ARG A 1 169 ? 6.446 -2.696 -8.614 1.00 89.81 169 ARG A C 1
ATOM 1350 O O . ARG A 1 169 ? 5.390 -3.003 -9.168 1.00 89.81 169 ARG A O 1
ATOM 1357 N N . SER A 1 170 ? 6.885 -1.452 -8.516 1.00 87.19 170 SER A N 1
ATOM 1358 C CA . SER A 1 170 ? 6.244 -0.339 -9.205 1.00 87.19 170 SER A CA 1
ATOM 1359 C C . SER A 1 170 ? 6.634 -0.331 -10.689 1.00 87.19 170 SER A C 1
ATOM 1361 O O . SER A 1 170 ? 7.633 -0.931 -11.096 1.00 87.19 170 SER A O 1
ATOM 1363 N N . LEU A 1 171 ? 5.877 0.394 -11.517 1.00 76.38 171 LEU A N 1
ATOM 1364 C CA . LEU A 1 171 ? 6.283 0.652 -12.905 1.00 76.38 171 LEU A CA 1
ATOM 1365 C C . LEU A 1 171 ? 7.646 1.370 -12.983 1.00 76.38 171 LEU A C 1
ATOM 1367 O O . LEU A 1 171 ? 8.405 1.144 -13.924 1.00 76.38 171 LEU A O 1
ATOM 1371 N N . GLN A 1 172 ? 7.957 2.208 -11.990 1.00 75.56 172 GLN A N 1
ATOM 1372 C CA . GLN A 1 172 ? 9.241 2.895 -11.896 1.00 75.56 172 GLN A CA 1
ATOM 1373 C C . GLN A 1 172 ? 10.378 1.905 -11.619 1.00 75.56 172 GLN A C 1
ATOM 1375 O O . GLN A 1 172 ? 11.395 1.966 -12.298 1.00 75.56 172 GLN A O 1
ATOM 1380 N N . ASP A 1 173 ? 10.175 0.934 -10.722 1.00 79.69 173 ASP A N 1
ATOM 1381 C CA . ASP A 1 173 ? 11.173 -0.105 -10.430 1.00 79.69 173 ASP A CA 1
ATOM 1382 C C . ASP A 1 173 ? 11.512 -0.917 -11.691 1.00 79.69 173 ASP A C 1
ATOM 1384 O O . ASP A 1 173 ? 12.648 -1.354 -11.882 1.00 79.69 173 ASP A O 1
ATOM 1388 N N . ASP A 1 174 ? 10.513 -1.180 -12.538 1.00 76.44 174 ASP A N 1
ATOM 1389 C CA . ASP A 1 174 ? 10.706 -1.850 -13.826 1.00 76.44 174 ASP A CA 1
ATOM 1390 C C . ASP A 1 174 ? 11.494 -0.963 -14.802 1.00 76.44 174 ASP A C 1
ATOM 1392 O O . ASP A 1 174 ? 12.385 -1.453 -15.500 1.00 76.44 174 ASP A O 1
ATOM 1396 N N . LEU A 1 175 ? 11.186 0.336 -14.847 1.00 72.25 175 LEU A N 1
ATOM 1397 C CA . LEU A 1 175 ? 11.886 1.290 -15.699 1.00 72.25 175 LEU A CA 1
ATOM 1398 C C . LEU A 1 175 ? 13.356 1.438 -15.291 1.00 72.25 175 LEU A C 1
ATOM 1400 O O . LEU A 1 175 ? 14.231 1.363 -16.153 1.00 72.25 175 LEU A O 1
ATOM 1404 N N . ASP A 1 176 ? 13.630 1.587 -13.999 1.00 75.81 176 ASP A N 1
ATOM 1405 C CA . ASP A 1 176 ? 14.981 1.740 -13.463 1.00 75.81 176 ASP A CA 1
ATOM 1406 C C . ASP A 1 176 ? 15.845 0.512 -13.782 1.00 75.81 176 ASP A C 1
ATOM 1408 O O . ASP A 1 176 ? 16.984 0.652 -14.225 1.00 75.81 176 ASP A O 1
ATOM 1412 N N . GLU A 1 177 ? 15.290 -0.701 -13.678 1.00 80.56 177 GLU A N 1
ATOM 1413 C CA . GLU A 1 177 ? 16.001 -1.928 -14.057 1.00 80.56 177 GLU A CA 1
ATOM 1414 C C . GLU A 1 177 ? 16.316 -1.980 -15.561 1.00 80.56 177 GLU A C 1
ATOM 1416 O O . GLU A 1 177 ? 17.400 -2.415 -15.961 1.00 80.56 177 GLU A O 1
ATOM 1421 N N . VAL A 1 178 ? 15.387 -1.545 -16.417 1.00 75.00 178 VAL A N 1
ATOM 1422 C CA . VAL A 1 178 ? 15.634 -1.464 -17.865 1.00 75.00 178 VAL A CA 1
ATOM 1423 C C . VAL A 1 178 ? 16.737 -0.453 -18.167 1.00 75.00 178 VAL A C 1
ATOM 1425 O O . VAL A 1 178 ? 17.613 -0.737 -18.988 1.00 75.00 178 VAL A O 1
ATOM 1428 N N . MET A 1 179 ? 16.710 0.702 -17.503 1.00 71.31 179 MET A N 1
ATOM 1429 C CA . MET A 1 179 ? 17.719 1.745 -17.664 1.00 71.31 179 MET A CA 1
ATOM 1430 C C . MET A 1 179 ? 19.100 1.267 -17.209 1.00 71.31 179 MET A C 1
ATOM 1432 O O . MET A 1 179 ? 20.079 1.493 -17.918 1.00 71.31 179 MET A O 1
ATOM 1436 N N . GLU A 1 180 ? 19.184 0.551 -16.090 1.00 80.31 180 GL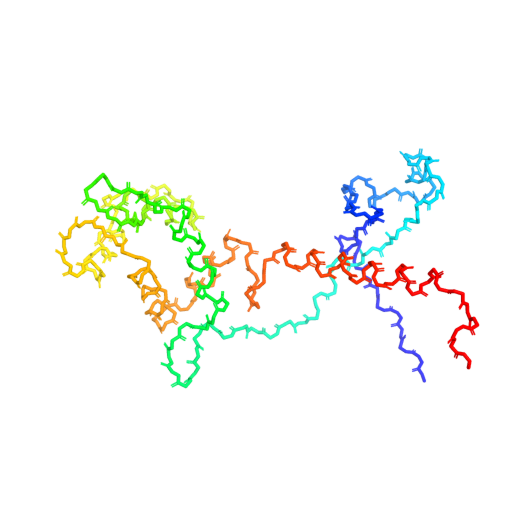U A N 1
ATOM 1437 C CA . GLU A 1 180 ? 20.449 0.014 -15.588 1.00 80.31 180 GLU A CA 1
ATOM 1438 C C . GLU A 1 180 ? 21.024 -1.057 -16.524 1.00 80.31 180 GLU A C 1
ATOM 1440 O O . GLU A 1 180 ? 22.181 -0.978 -16.932 1.00 80.31 180 GLU A O 1
ATOM 1445 N N . ARG A 1 181 ? 20.191 -1.986 -17.011 1.00 76.44 181 ARG A N 1
ATOM 1446 C CA . ARG A 1 181 ? 20.622 -2.970 -18.022 1.00 76.44 181 ARG A CA 1
ATOM 1447 C C . ARG A 1 181 ? 21.103 -2.310 -19.314 1.00 76.44 181 ARG A C 1
ATOM 1449 O O . ARG A 1 181 ? 22.045 -2.799 -19.938 1.00 76.44 181 ARG A O 1
ATOM 1456 N N . ALA A 1 182 ? 20.450 -1.227 -19.738 1.00 68.31 182 ALA A N 1
ATOM 1457 C CA . ALA A 1 182 ? 20.857 -0.475 -20.920 1.00 68.31 182 ALA A CA 1
ATOM 1458 C C . ALA A 1 182 ? 22.223 0.202 -20.715 1.00 68.31 182 ALA A C 1
ATOM 1460 O O . ALA A 1 182 ? 23.050 0.179 -21.628 1.00 68.31 182 ALA A O 1
ATOM 1461 N N . ARG A 1 183 ? 22.488 0.742 -19.517 1.00 69.75 183 ARG A N 1
ATOM 1462 C CA . ARG A 1 183 ? 23.802 1.292 -19.145 1.00 69.75 183 ARG A CA 1
ATOM 1463 C C . ARG A 1 183 ? 24.885 0.221 -19.149 1.00 69.75 183 ARG A C 1
ATOM 1465 O O . ARG A 1 183 ? 25.924 0.431 -19.771 1.00 69.75 183 ARG A O 1
ATOM 1472 N N . ASP A 1 184 ? 24.624 -0.931 -18.541 1.00 75.62 184 ASP A N 1
ATOM 1473 C CA . ASP A 1 184 ? 25.568 -2.052 -18.500 1.00 75.62 184 ASP A CA 1
ATOM 1474 C C . ASP A 1 184 ? 25.922 -2.567 -19.896 1.00 75.62 184 ASP A C 1
ATOM 1476 O O . ASP A 1 184 ? 27.077 -2.883 -20.189 1.00 75.62 184 ASP A O 1
ATOM 1480 N N . GLU A 1 185 ? 24.927 -2.672 -20.778 1.00 70.75 185 GLU A N 1
ATOM 1481 C CA . GLU A 1 185 ? 25.136 -3.087 -22.163 1.00 70.75 185 GLU A CA 1
ATOM 1482 C C . GLU A 1 185 ? 25.945 -2.045 -22.944 1.00 70.75 185 GLU A C 1
ATOM 1484 O O . GLU A 1 185 ? 26.912 -2.403 -23.617 1.00 70.75 185 GLU A O 1
ATOM 1489 N N . ALA A 1 186 ? 25.610 -0.758 -22.811 1.00 65.06 186 ALA A N 1
ATOM 1490 C CA . ALA A 1 186 ? 26.367 0.322 -23.436 1.00 65.06 186 ALA A CA 1
ATOM 1491 C C . ALA A 1 186 ? 27.824 0.349 -22.944 1.00 65.06 186 ALA A C 1
ATOM 1493 O O . ALA A 1 186 ? 28.743 0.486 -23.751 1.00 65.06 186 ALA A O 1
ATOM 1494 N N . HIS A 1 187 ? 28.048 0.142 -21.642 1.00 71.44 187 HIS A N 1
ATOM 1495 C CA . HIS A 1 187 ? 29.386 0.049 -21.065 1.00 71.44 187 HIS A CA 1
ATOM 1496 C C . HIS A 1 187 ? 30.163 -1.147 -21.630 1.00 71.44 187 HIS A C 1
ATOM 1498 O O . HIS A 1 187 ? 31.291 -0.983 -22.090 1.00 71.44 187 HIS A O 1
ATOM 1504 N N . ARG A 1 188 ? 29.550 -2.339 -21.691 1.00 68.06 188 ARG A N 1
ATOM 1505 C CA . ARG A 1 188 ? 30.176 -3.538 -22.278 1.00 68.06 188 ARG A CA 1
ATOM 1506 C C . ARG A 1 188 ? 30.534 -3.362 -23.753 1.00 68.06 188 ARG A C 1
ATOM 1508 O O . ARG A 1 188 ? 31.576 -3.853 -24.179 1.00 68.06 188 ARG A O 1
ATOM 1515 N N . GLN A 1 189 ? 29.705 -2.668 -24.528 1.00 66.56 189 GLN A N 1
ATOM 1516 C CA . GLN A 1 189 ? 29.966 -2.416 -25.949 1.00 66.56 189 GLN A CA 1
ATOM 1517 C C . GLN A 1 189 ? 31.006 -1.312 -26.191 1.00 66.56 189 GLN A C 1
ATOM 1519 O O . GLN A 1 189 ? 31.665 -1.323 -27.230 1.00 66.56 189 GLN A O 1
ATOM 1524 N N . ALA A 1 190 ? 31.183 -0.393 -25.238 1.00 63.47 190 ALA A N 1
ATOM 1525 C CA . ALA A 1 190 ? 32.221 0.635 -25.275 1.00 63.47 190 ALA A CA 1
ATOM 1526 C C . ALA A 1 190 ? 33.622 0.104 -24.905 1.00 63.47 190 ALA A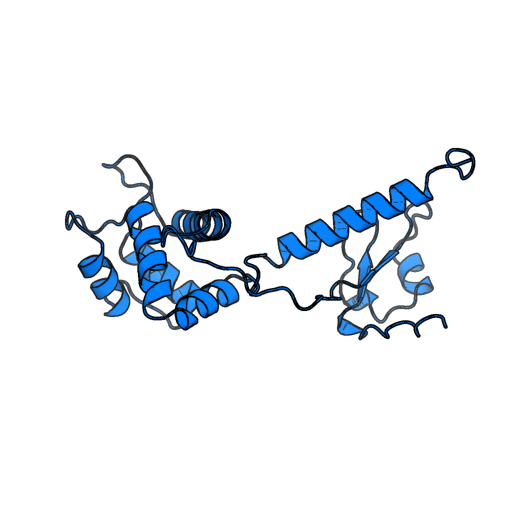 C 1
ATOM 1528 O O . ALA A 1 190 ? 34.619 0.778 -25.173 1.00 63.47 190 ALA A O 1
ATOM 1529 N N . LEU A 1 191 ? 33.727 -1.096 -24.317 1.00 51.78 191 LEU A N 1
ATOM 1530 C CA . LEU A 1 191 ? 35.016 -1.713 -24.002 1.00 51.78 191 LEU A CA 1
ATOM 1531 C C . LEU A 1 191 ? 35.709 -2.244 -25.275 1.00 51.78 191 LEU A C 1
ATOM 1533 O O . LEU A 1 191 ? 35.104 -2.988 -26.054 1.00 51.78 191 LEU A O 1
ATOM 1537 N N . PRO A 1 192 ? 36.999 -1.925 -25.497 1.00 48.94 192 PRO A N 1
ATOM 1538 C CA . PRO A 1 192 ? 37.763 -2.483 -26.604 1.00 48.94 192 PRO A CA 1
ATOM 1539 C C . PRO A 1 192 ? 37.824 -4.016 -26.532 1.00 48.94 192 PRO A C 1
ATOM 1541 O O . PRO A 1 192 ? 38.146 -4.593 -25.494 1.00 48.94 192 PRO A O 1
ATOM 1544 N N . ARG A 1 193 ? 37.574 -4.690 -27.663 1.00 44.31 193 ARG A N 1
ATOM 1545 C CA . ARG A 1 193 ? 37.480 -6.163 -27.775 1.00 44.31 193 ARG A CA 1
ATOM 1546 C C . ARG A 1 193 ? 38.707 -6.964 -27.297 1.00 44.31 193 ARG A C 1
ATOM 1548 O O . ARG A 1 193 ? 38.601 -8.178 -27.186 1.00 44.31 193 ARG A O 1
ATOM 1555 N N . TRP A 1 194 ? 39.846 -6.330 -27.023 1.00 46.16 194 TRP A N 1
ATOM 1556 C CA . TRP A 1 194 ? 41.098 -6.989 -26.624 1.00 46.16 194 TRP A CA 1
ATOM 1557 C C . TRP A 1 194 ? 41.277 -7.169 -25.104 1.00 46.16 194 TRP A C 1
ATOM 1559 O O . TRP A 1 194 ? 42.298 -7.696 -24.684 1.00 46.16 194 TRP A O 1
ATOM 1569 N N . ILE A 1 195 ? 40.305 -6.771 -24.273 1.00 49.78 195 ILE A N 1
ATOM 1570 C CA . ILE A 1 195 ? 40.361 -6.974 -22.808 1.00 49.78 195 ILE A CA 1
ATOM 1571 C C . ILE A 1 195 ? 39.838 -8.370 -22.387 1.00 49.78 195 ILE A C 1
ATOM 1573 O O . ILE A 1 195 ? 40.035 -8.790 -21.252 1.00 49.78 195 ILE A O 1
ATOM 1577 N N . PHE A 1 196 ? 39.216 -9.129 -23.300 1.00 47.16 196 PHE A N 1
ATOM 1578 C CA . PHE A 1 196 ? 38.609 -10.442 -23.014 1.00 47.16 196 PHE A CA 1
ATOM 1579 C C . PHE A 1 196 ? 39.338 -11.647 -23.652 1.00 47.16 196 PHE A C 1
ATOM 1581 O O . PHE A 1 196 ? 38.713 -12.690 -23.846 1.00 47.16 196 PHE A O 1
ATOM 1588 N N . THR A 1 197 ? 40.624 -11.518 -23.999 1.00 42.75 197 THR A N 1
ATOM 1589 C CA . THR A 1 197 ? 41.481 -12.645 -24.439 1.00 42.75 197 THR A CA 1
ATOM 1590 C C . THR A 1 197 ? 42.417 -13.109 -23.343 1.00 42.75 197 THR A C 1
ATOM 1592 O O . THR A 1 197 ? 43.065 -12.220 -22.749 1.00 42.75 197 THR A O 1
#

Foldseek 3Di:
DDDDDDDQPLVQKFKDWQQDTDDPVCSPPDPVVVCVVPVPPPIDIDIFRLDPPPPDPQADQADPVPLAGDPLNLVVLLVLQVVLWDDDPVDPDTWHALQSVQVLVCLLPVPNGDSPDPVSVVLCVVQVPVSPRTHDSVSSRVVLSVCCVVPVVSVVSSCVSVQADSRSDHSVNSVVVSSVVVVVVVVVVPDDPPVPD